Protein AF-A0A2N2B1A9-F1 (afdb_monomer_lite)

Sequence (366 aa):
MVINGNLLNFQQDVANINIIEKPNYNSRVEDNLNFTVIDDAYSADISQEGIEKLFESRLIAINSSEGNEIQEYVERYMEIRKDIESNNNNQEYYIQQLDKVFDKVIDEAATTSVNKINKFLNGYLSEDAERFNIDENQFKGTYIGLANRLKDLYLNGENEQKIEGEIQTYFKNQPNFKTYSDFKLTIEIGNYAHALQSDIVKAGRNILSTNPKEIIHDTPKYNGLINEISRVTNSLNAWQMLSEKIDKSTLHKELKTAMKSAYERTSKRINKVSENAALYGNLLEEYKRLDERLRKLKSIYEKHNNTADEFNKQHNIERAGQSLVKASEIYKQMAEIEAKKMNLEAKMSKIQNELNEQIEEIEQNI

Secondary structure (DSSP, 8-state):
---------SSSS-TT----PPP-------S-----HHHHHHSS---HHHHHHHHHHHHS-S---SS-HHHHHHHHHHHHHHHHHHH-SSHHHHHHHHHHHHHHHHHHHHHHHHHHHHHHHHHH-TTTHHHH---HHHHHHHHHHHHHHHHHHHHTT--HHHHHHHHHHHHHT-SS-SSHHHHHHHHHHHHHHHHHHHHHHHHHHHHHT--HHHHTT-HHHHHHHHHHHHHHHHHHHHHHHHHHHHHH----HHHHHHHHHHHHHHHHHHHHHHHHHHHHHHHHHHHHHHHHHHHHHHHHHHHHHHHHHHHHHTT-HHHHHHHHHHHHHHHHHHHHHHHHHHHHHHHHHHHHHHHHHHHHHHHHT-

Radius of gyration: 31.2 Å; chains: 1; bounding box: 74×48×92 Å

pLDDT: mean 76.09, std 19.68, range [22.91, 95.81]

Foldseek 3Di:
DDDDDDPDPPPPPVPDDPPVDDPDPDDDPPDDPPPLVPPVVPPDPQPLVNLLVVLLVQLDDPDDLQLCSLVSSLVSLLVVLVSLVVDDDPSVVSNVSNVVSSLVNQLVVLLVLLVLLLLLLCLLPVVCCVVQPPPSCLSSCLSSVLSVLLNVCVVVVHDPVVNLVVQQVSLCPRPFGNHPLRNSLSSSLSSLLVVLLVLLLVLLVLLLPDDLVPQLVVVVSLVVSLVSLVVNVVSLVVLVVSLVVLVVDPTDPSVSVSSNSSSVRSNVLSVLSSVLSVVLNVLSVVLSVLVVVLVVLVVLLVVLQVQLVVCVVVVVNVSSVVSVVVSVVSVVVSVVSVVVSVVSSVSSVVSSVVSVVSSVSSVVSD

Structure (mmCIF, N/CA/C/O backbone):
data_AF-A0A2N2B1A9-F1
#
_entry.id   AF-A0A2N2B1A9-F1
#
loop_
_atom_site.group_PDB
_atom_site.id
_atom_site.type_symbol
_atom_site.label_atom_id
_atom_site.label_alt_id
_atom_site.label_comp_id
_atom_site.label_asym_id
_atom_site.label_entity_id
_atom_site.label_seq_id
_atom_site.pdbx_PDB_ins_code
_atom_site.Cartn_x
_atom_site.Cartn_y
_atom_site.Cartn_z
_atom_site.occupancy
_atom_site.B_iso_or_equiv
_atom_site.auth_seq_id
_atom_site.auth_comp_id
_atom_site.auth_asym_id
_atom_site.auth_atom_id
_atom_site.pdbx_PDB_model_num
ATOM 1 N N . MET A 1 1 ? -8.294 24.870 -56.090 1.00 31.30 1 MET A N 1
ATOM 2 C CA . MET A 1 1 ? -9.363 23.916 -55.738 1.00 31.30 1 MET A CA 1
ATOM 3 C C . MET A 1 1 ? -9.708 24.181 -54.285 1.00 31.30 1 MET A C 1
ATOM 5 O O . MET A 1 1 ? -8.902 23.901 -53.411 1.00 31.30 1 MET A O 1
ATOM 9 N N . VAL A 1 2 ? -10.798 24.915 -54.078 1.00 23.27 2 VAL A N 1
ATOM 10 C CA . VAL A 1 2 ? -11.221 25.489 -52.795 1.00 23.27 2 VAL A CA 1
ATOM 11 C C . VAL A 1 2 ? -12.341 24.603 -52.265 1.00 23.27 2 VAL A C 1
ATOM 13 O O . VAL A 1 2 ? -13.335 24.412 -52.961 1.00 23.27 2 VAL A O 1
ATOM 16 N N . ILE A 1 3 ? -12.153 24.026 -51.079 1.00 25.03 3 ILE A N 1
ATOM 17 C CA . ILE A 1 3 ? -13.180 23.253 -50.380 1.00 25.03 3 ILE A CA 1
ATOM 18 C C . ILE A 1 3 ? -14.010 24.251 -49.574 1.00 25.03 3 I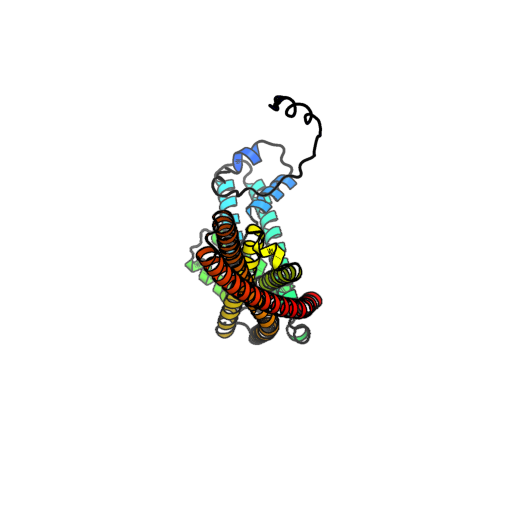LE A C 1
ATOM 20 O O . ILE A 1 3 ? -13.517 24.846 -48.621 1.00 25.03 3 ILE A O 1
ATOM 24 N N . ASN A 1 4 ? -15.255 24.439 -49.997 1.00 24.62 4 ASN A N 1
ATOM 25 C CA . ASN A 1 4 ? -16.310 25.113 -49.252 1.00 24.62 4 ASN A CA 1
ATOM 26 C C . ASN A 1 4 ? -17.443 24.095 -49.093 1.00 24.62 4 ASN A C 1
ATOM 28 O O . ASN A 1 4 ? -17.879 23.522 -50.092 1.00 24.62 4 ASN A O 1
ATOM 32 N N . GLY A 1 5 ? -17.908 23.864 -47.865 1.00 22.91 5 GLY A N 1
ATOM 33 C CA . GLY A 1 5 ? -19.053 22.988 -47.623 1.00 22.91 5 GLY A CA 1
ATOM 34 C C . GLY A 1 5 ? -19.233 22.569 -46.167 1.00 22.91 5 GLY A C 1
ATOM 35 O O . GLY A 1 5 ? -18.839 21.475 -45.791 1.00 22.91 5 GLY A O 1
ATOM 36 N N . ASN A 1 6 ? -19.909 23.432 -45.406 1.00 27.70 6 ASN A N 1
ATOM 37 C CA . ASN A 1 6 ? -20.819 23.088 -44.307 1.00 27.70 6 ASN A CA 1
ATOM 38 C C . ASN A 1 6 ? -20.228 22.525 -43.000 1.00 27.70 6 ASN A C 1
ATOM 40 O O . ASN A 1 6 ? -20.471 21.392 -42.598 1.00 27.70 6 ASN A O 1
ATOM 44 N N . LEU A 1 7 ? -19.594 23.431 -42.252 1.00 31.14 7 LEU A N 1
ATOM 45 C CA . LEU A 1 7 ? -19.834 23.584 -40.814 1.00 31.14 7 LEU A CA 1
ATOM 46 C C . LEU A 1 7 ? -21.278 24.073 -40.611 1.00 31.14 7 LEU A C 1
ATOM 48 O O . LEU A 1 7 ? -21.512 25.265 -40.753 1.00 31.14 7 LEU A O 1
ATOM 52 N N . LEU A 1 8 ? -22.229 23.171 -40.361 1.00 30.25 8 LEU A N 1
ATOM 53 C CA . LEU A 1 8 ? -23.527 23.393 -39.689 1.00 30.25 8 LEU A CA 1
ATOM 54 C C . LEU A 1 8 ? -24.372 22.122 -39.875 1.00 30.25 8 LEU A C 1
ATOM 56 O O . LEU A 1 8 ? -24.506 21.650 -40.999 1.00 30.25 8 LEU A O 1
ATOM 60 N N . ASN A 1 9 ? -24.939 21.613 -38.775 1.00 29.11 9 ASN A N 1
ATOM 61 C CA . ASN A 1 9 ? -25.838 20.443 -38.649 1.00 29.11 9 ASN A CA 1
ATOM 62 C C . ASN A 1 9 ? -25.233 19.137 -38.104 1.00 29.11 9 ASN A C 1
ATOM 64 O O . ASN A 1 9 ? -25.526 18.059 -38.604 1.00 29.11 9 ASN A O 1
ATOM 68 N N . PHE A 1 10 ? -24.477 19.212 -37.006 1.00 25.19 10 PHE A N 1
ATOM 69 C CA . PHE A 1 10 ? -24.296 18.053 -36.109 1.00 25.19 10 PHE A CA 1
ATOM 70 C C . PHE A 1 10 ? -24.608 18.374 -34.636 1.00 25.19 10 PHE A C 1
ATOM 72 O O . PHE A 1 10 ? -24.137 17.700 -33.727 1.00 25.19 10 PHE A O 1
ATOM 79 N N . GLN A 1 11 ? -25.420 19.411 -34.394 1.00 27.09 11 GLN A N 1
ATOM 80 C CA . GLN A 1 11 ? -25.874 19.811 -33.054 1.00 27.09 11 GLN A CA 1
ATOM 81 C C . GLN A 1 11 ? -27.365 19.535 -32.783 1.00 27.09 11 GLN A C 1
ATOM 83 O O . GLN A 1 11 ? -27.866 19.995 -31.764 1.00 27.09 11 GLN A O 1
ATOM 88 N N . GLN A 1 12 ? -28.085 18.787 -33.634 1.00 26.88 12 GLN A N 1
ATOM 89 C CA . GLN A 1 12 ? -29.534 18.589 -33.437 1.00 26.88 12 GLN A CA 1
ATOM 90 C C . GLN A 1 12 ? -30.082 17.153 -33.412 1.00 26.88 12 GLN A C 1
ATOM 92 O O . GLN A 1 12 ? -31.216 17.004 -32.979 1.00 26.88 12 GLN A O 1
ATOM 97 N N . ASP A 1 13 ? -29.299 16.102 -33.682 1.00 27.80 13 ASP A N 1
ATOM 98 C CA . ASP A 1 13 ? -29.814 14.712 -33.663 1.00 27.80 13 ASP A CA 1
ATOM 99 C C . ASP A 1 13 ? -29.143 13.789 -32.625 1.00 27.80 13 ASP A C 1
ATOM 101 O O . ASP A 1 13 ? -28.916 12.607 -32.866 1.00 27.80 13 ASP A O 1
ATOM 105 N N . VAL A 1 14 ? -28.855 14.309 -31.426 1.00 26.89 14 VAL A N 1
ATOM 106 C CA . VAL A 1 14 ? -28.667 13.462 -30.219 1.00 26.89 14 VAL A CA 1
ATOM 107 C C . VAL A 1 14 ? -29.593 13.906 -29.077 1.00 26.89 14 VAL A C 1
ATOM 109 O O . VAL A 1 14 ? -29.389 13.586 -27.909 1.00 26.89 14 VAL A O 1
ATOM 112 N N . ALA A 1 15 ? -30.665 14.627 -29.415 1.00 27.94 15 ALA A N 1
ATOM 113 C CA . ALA A 1 15 ? -31.845 14.686 -28.569 1.00 27.94 15 ALA A CA 1
ATOM 114 C C . ALA A 1 15 ? -32.574 13.336 -28.699 1.00 27.94 15 ALA A C 1
ATOM 116 O O . ALA A 1 15 ? -32.996 12.975 -29.793 1.00 27.94 15 ALA A O 1
ATOM 117 N N . ASN A 1 16 ? -32.716 12.613 -27.585 1.00 29.44 16 ASN A N 1
ATOM 118 C CA . ASN A 1 16 ? -33.428 11.330 -27.417 1.00 29.44 16 ASN A CA 1
ATOM 119 C C . ASN A 1 16 ? -32.611 10.031 -27.488 1.00 29.44 16 ASN A C 1
ATOM 121 O O . ASN A 1 16 ? -33.088 9.019 -28.001 1.00 29.44 16 ASN A O 1
ATOM 125 N N . ILE A 1 17 ? -31.460 9.991 -26.819 1.00 24.58 17 ILE A N 1
ATOM 126 C CA . ILE A 1 17 ? -31.057 8.753 -26.142 1.00 24.58 17 ILE A CA 1
ATOM 127 C C . ILE A 1 17 ? -31.020 9.050 -24.645 1.00 24.58 17 ILE A C 1
ATOM 129 O O . ILE A 1 17 ? -30.090 9.678 -24.150 1.00 24.58 17 ILE A O 1
ATOM 133 N N . ASN A 1 18 ? -32.058 8.604 -23.930 1.00 26.33 18 ASN A N 1
ATOM 134 C CA . ASN A 1 18 ? -32.030 8.475 -22.476 1.00 26.33 18 ASN A CA 1
ATOM 135 C C . ASN A 1 18 ? -30.987 7.411 -22.123 1.00 26.33 18 ASN A C 1
ATOM 137 O O . ASN A 1 18 ? -31.294 6.224 -22.007 1.00 26.33 18 ASN A O 1
ATOM 141 N N . ILE A 1 19 ? -29.737 7.840 -21.983 1.00 23.84 19 ILE A N 1
ATOM 142 C CA . ILE A 1 19 ? -28.743 7.088 -21.237 1.00 23.84 19 ILE A CA 1
ATOM 143 C C . ILE A 1 19 ? -29.099 7.324 -19.775 1.00 23.84 19 ILE A C 1
ATOM 145 O O . ILE A 1 19 ? -29.010 8.440 -19.272 1.00 23.84 19 ILE A O 1
ATOM 149 N N . ILE A 1 20 ? -29.561 6.271 -19.110 1.00 26.20 20 ILE A N 1
ATOM 150 C CA . ILE A 1 20 ? -29.639 6.226 -17.654 1.00 26.20 20 ILE A CA 1
ATOM 151 C C . ILE A 1 20 ? -28.193 6.337 -17.163 1.00 26.20 20 ILE A C 1
ATOM 153 O O . ILE A 1 20 ? -27.446 5.356 -17.156 1.00 26.20 20 ILE A O 1
ATOM 157 N N . GLU A 1 21 ? -27.770 7.556 -16.842 1.00 23.67 21 GLU A N 1
ATOM 158 C CA . GLU A 1 21 ? -26.488 7.811 -16.204 1.00 23.67 21 GLU A CA 1
ATOM 159 C C . GLU A 1 21 ? -26.520 7.213 -14.796 1.00 23.67 21 GLU A C 1
ATOM 161 O O . GLU A 1 21 ? -27.354 7.554 -13.956 1.00 23.67 21 GLU A O 1
ATOM 166 N N . LYS A 1 22 ? -25.599 6.281 -14.539 1.00 23.39 22 LYS A N 1
ATOM 167 C CA . LYS A 1 22 ? -25.242 5.879 -13.177 1.00 23.39 22 LYS A CA 1
ATOM 168 C C . LYS A 1 22 ? -24.727 7.120 -12.433 1.00 23.39 22 LYS A C 1
ATOM 170 O O . LYS A 1 22 ? -23.873 7.808 -12.995 1.00 23.39 22 LYS A O 1
ATOM 175 N N . PRO A 1 23 ? -25.153 7.386 -11.185 1.00 26.36 23 PRO A N 1
ATOM 176 C CA . PRO A 1 23 ? -24.611 8.489 -10.406 1.00 26.36 23 PRO A CA 1
ATOM 177 C C . PRO A 1 23 ? -23.102 8.319 -10.236 1.00 26.36 23 PRO A C 1
ATOM 179 O O . PRO A 1 23 ? -22.615 7.339 -9.668 1.00 26.36 23 PRO A O 1
ATOM 182 N N . ASN A 1 24 ? -22.369 9.282 -10.777 1.00 22.94 24 ASN A N 1
ATOM 183 C CA . ASN A 1 24 ? -20.925 9.381 -10.711 1.00 22.94 24 ASN A CA 1
ATOM 184 C C . ASN A 1 24 ? -20.561 9.949 -9.326 1.00 22.94 24 ASN A C 1
ATOM 186 O O . ASN A 1 24 ? -20.499 11.163 -9.143 1.00 22.94 24 ASN A O 1
ATOM 190 N N . TYR A 1 25 ? -20.373 9.082 -8.327 1.00 25.78 25 TYR A N 1
ATOM 191 C CA . TYR A 1 25 ? -19.854 9.456 -7.003 1.00 25.78 25 TYR A CA 1
ATOM 192 C C . TYR A 1 25 ? -18.351 9.748 -7.103 1.00 25.78 25 TYR A C 1
ATOM 194 O O . TYR A 1 25 ? -17.515 8.946 -6.704 1.00 25.78 25 TYR A O 1
ATOM 202 N N . ASN A 1 26 ? -18.001 10.874 -7.717 1.00 28.08 26 ASN A N 1
ATOM 203 C CA . ASN A 1 26 ? -16.649 11.424 -7.700 1.00 28.08 26 ASN A CA 1
ATOM 204 C C . ASN A 1 26 ? -16.712 12.937 -7.921 1.00 28.08 26 ASN A C 1
ATOM 206 O O . ASN A 1 26 ? -16.284 13.476 -8.939 1.00 28.08 26 ASN A O 1
ATOM 210 N N . SER A 1 27 ? -17.232 13.638 -6.923 1.00 25.92 27 SER A N 1
ATOM 211 C CA . SER A 1 27 ? -16.871 15.027 -6.678 1.00 25.92 27 SER A CA 1
ATOM 212 C C . SER A 1 27 ? -16.428 15.128 -5.231 1.00 25.92 27 SER A C 1
ATOM 214 O O . SER A 1 27 ? -17.174 14.760 -4.327 1.00 25.92 27 SER A O 1
ATOM 216 N N . ARG A 1 28 ? -15.200 15.608 -5.038 1.00 30.23 28 ARG A N 1
ATOM 217 C CA . ARG A 1 28 ? -14.692 16.104 -3.761 1.00 30.23 28 ARG A CA 1
ATOM 218 C C . ARG A 1 28 ? -15.772 16.957 -3.093 1.00 30.23 28 ARG A C 1
ATOM 220 O O . ARG A 1 28 ? -16.096 18.026 -3.599 1.00 30.23 28 ARG A O 1
ATOM 227 N N . VAL A 1 29 ? -16.313 16.466 -1.984 1.00 30.20 29 VAL A N 1
ATOM 228 C CA . VAL A 1 29 ? -17.076 17.262 -1.016 1.00 30.20 29 VAL A CA 1
ATOM 229 C C . VAL A 1 29 ? -16.078 17.710 0.050 1.00 30.20 29 VAL A C 1
ATOM 231 O O . VAL A 1 29 ? -16.158 17.339 1.213 1.00 30.20 29 VAL A O 1
ATOM 234 N N . GLU A 1 30 ? -15.057 18.437 -0.389 1.00 28.45 30 GLU A N 1
ATOM 235 C CA . GLU A 1 30 ? -14.297 19.322 0.484 1.00 28.45 30 GLU A CA 1
ATOM 236 C C . GLU A 1 30 ? -14.904 20.714 0.263 1.00 28.45 30 GLU A C 1
ATOM 238 O O . GLU A 1 30 ? -15.163 21.103 -0.877 1.00 28.45 30 GLU A O 1
ATOM 243 N N . ASP A 1 31 ? -15.186 21.407 1.365 1.00 27.69 31 ASP A N 1
ATOM 244 C CA . ASP A 1 31 ? -15.486 22.844 1.465 1.00 27.69 31 ASP A CA 1
ATOM 245 C C . ASP A 1 31 ? -16.938 23.349 1.540 1.00 27.69 31 ASP A C 1
ATOM 247 O O . ASP A 1 31 ? -17.112 24.560 1.520 1.00 27.69 31 ASP A O 1
ATOM 251 N N . ASN A 1 32 ? -17.984 22.529 1.739 1.00 26.00 32 ASN A N 1
ATOM 252 C CA . ASN A 1 32 ? -19.310 23.078 2.122 1.00 26.00 32 ASN A CA 1
ATOM 253 C C . ASN A 1 32 ? -20.266 22.103 2.848 1.00 26.00 32 ASN A C 1
ATOM 255 O O . ASN A 1 32 ? -21.474 22.119 2.624 1.00 26.00 32 ASN A O 1
ATOM 259 N N . LEU A 1 33 ? -19.771 21.283 3.781 1.00 31.23 33 LEU A N 1
ATOM 260 C CA . LEU A 1 33 ? -20.633 20.533 4.716 1.00 31.23 33 LEU A CA 1
ATOM 261 C C . LEU A 1 33 ? -21.118 21.404 5.896 1.00 31.23 33 LEU A C 1
ATOM 263 O O . LEU A 1 33 ? -21.218 20.934 7.022 1.00 31.23 33 LEU A O 1
ATOM 267 N N . ASN A 1 34 ? -21.506 22.657 5.633 1.00 28.44 34 ASN A N 1
ATOM 268 C CA . ASN A 1 34 ? -22.485 23.351 6.478 1.00 28.44 34 ASN A CA 1
ATOM 269 C C . ASN A 1 34 ? -23.887 22.837 6.109 1.00 28.44 34 ASN A C 1
ATOM 271 O O . ASN A 1 34 ? -24.759 23.593 5.691 1.00 28.44 34 ASN A O 1
ATOM 275 N N . PHE A 1 35 ? -24.093 21.525 6.210 1.00 37.75 35 PHE A N 1
ATOM 276 C CA . PHE A 1 35 ? -25.434 20.966 6.246 1.00 37.75 35 PHE A CA 1
ATOM 277 C C . PHE A 1 35 ? -25.870 21.010 7.702 1.00 37.75 35 PHE A C 1
ATOM 279 O O . PHE A 1 35 ? -25.533 20.136 8.500 1.00 37.75 35 PHE A O 1
ATOM 286 N N . THR A 1 36 ? -26.589 22.069 8.061 1.00 37.22 36 THR A N 1
ATOM 287 C CA . THR A 1 36 ? -27.407 22.094 9.268 1.00 37.22 36 THR A CA 1
ATOM 288 C C . THR A 1 36 ? -28.361 20.905 9.157 1.00 37.22 36 THR A C 1
ATOM 290 O O . THR A 1 36 ? -29.330 20.949 8.410 1.00 37.22 36 THR A O 1
ATOM 293 N N . VAL A 1 37 ? -28.063 19.811 9.861 1.00 43.50 37 VAL A N 1
ATOM 294 C CA . VAL A 1 37 ? -28.809 18.536 9.812 1.00 43.50 37 VAL A CA 1
ATOM 295 C C . VAL A 1 37 ? -30.282 18.671 10.195 1.00 43.50 37 VAL A C 1
ATOM 297 O O . VAL A 1 37 ? -31.073 17.756 9.994 1.00 43.50 37 VAL A O 1
ATOM 300 N N . ILE A 1 38 ? -30.671 19.821 10.722 1.00 48.09 38 ILE A N 1
ATOM 301 C CA . ILE A 1 38 ? -32.007 20.045 11.226 1.00 48.09 38 ILE A CA 1
ATOM 302 C C . ILE A 1 38 ? -32.996 20.215 10.056 1.00 48.09 38 ILE A C 1
ATOM 304 O O . ILE A 1 38 ? -33.851 19.353 9.883 1.00 48.09 38 ILE A O 1
ATOM 308 N N . ASP A 1 39 ? -32.871 21.189 9.159 1.00 41.56 39 ASP A N 1
ATOM 309 C CA . ASP A 1 39 ? -33.992 21.473 8.240 1.00 41.56 39 ASP A CA 1
ATOM 310 C C . ASP A 1 39 ? -34.338 20.346 7.234 1.00 41.56 39 ASP A C 1
ATOM 312 O O . ASP A 1 39 ? -35.516 20.155 6.927 1.00 41.56 39 ASP A O 1
ATOM 316 N N . ASP A 1 40 ? -33.378 19.529 6.783 1.00 40.00 40 ASP A N 1
ATOM 317 C CA . ASP A 1 40 ? -33.652 18.437 5.828 1.00 40.00 40 ASP A CA 1
ATOM 318 C C . ASP A 1 40 ? -34.208 17.166 6.494 1.00 40.00 40 ASP A C 1
ATOM 320 O O . ASP A 1 40 ? -35.037 16.477 5.900 1.00 40.00 40 ASP A O 1
ATOM 324 N N . ALA A 1 41 ? -33.819 16.863 7.741 1.00 43.91 41 ALA A N 1
ATOM 325 C CA . ALA A 1 41 ? -34.400 15.743 8.485 1.00 43.91 41 ALA A CA 1
ATOM 326 C C . ALA A 1 41 ? -35.813 16.058 9.013 1.00 43.91 41 ALA A C 1
ATOM 328 O O . ALA A 1 41 ? -36.635 15.152 9.159 1.00 43.91 41 ALA A O 1
ATOM 329 N N . TYR A 1 42 ? -36.101 17.341 9.276 1.00 46.44 42 TYR A N 1
ATOM 330 C CA . TYR A 1 42 ? -37.392 17.814 9.794 1.00 46.44 42 TYR A CA 1
ATOM 331 C C . TYR A 1 42 ? -38.418 18.179 8.709 1.00 46.44 42 TYR A C 1
ATOM 333 O O . TYR A 1 42 ? -39.588 18.366 9.045 1.00 46.44 42 TYR A O 1
ATOM 341 N N . SER A 1 43 ? -38.031 18.268 7.429 1.00 47.25 43 SER A N 1
ATOM 342 C CA . SER A 1 43 ? -38.924 18.723 6.345 1.00 47.25 43 SER A CA 1
ATOM 343 C C . SER A 1 43 ? -39.542 17.623 5.473 1.00 47.25 43 SER A C 1
ATOM 345 O O . SER A 1 43 ? -40.305 17.940 4.558 1.00 47.25 43 SER A O 1
ATOM 347 N N . ALA A 1 44 ? -39.313 16.340 5.758 1.00 41.38 44 ALA A N 1
ATOM 348 C CA . ALA A 1 44 ? -39.915 15.256 4.984 1.00 41.38 44 ALA A CA 1
ATOM 349 C C . ALA A 1 44 ? -40.318 14.064 5.858 1.00 41.38 44 ALA A C 1
ATOM 351 O O . ALA A 1 44 ? -39.735 13.827 6.911 1.00 41.38 44 ALA A O 1
ATOM 352 N N . ASP A 1 45 ? -41.291 13.290 5.375 1.00 50.50 45 ASP A N 1
ATOM 353 C CA . ASP A 1 45 ? -41.624 11.921 5.787 1.00 50.50 45 ASP A CA 1
ATOM 354 C C . ASP A 1 45 ? -40.403 10.979 5.663 1.00 50.50 45 ASP A C 1
ATOM 356 O O . ASP A 1 45 ? -40.370 10.050 4.850 1.00 50.50 45 ASP A O 1
ATOM 360 N N . ILE A 1 46 ? -39.347 11.217 6.437 1.00 58.12 46 ILE A N 1
ATOM 361 C CA . ILE A 1 46 ? -38.191 10.336 6.487 1.00 58.12 46 ILE A CA 1
ATOM 362 C C . ILE A 1 46 ? -38.572 9.175 7.396 1.00 58.12 46 ILE A C 1
ATOM 364 O O . ILE A 1 46 ? -38.753 9.319 8.604 1.00 58.12 46 ILE A O 1
ATOM 368 N N . SER A 1 47 ? -38.719 7.999 6.788 1.00 68.25 47 SER A N 1
ATOM 369 C CA . SER A 1 47 ? -38.878 6.743 7.522 1.00 68.25 47 SER A CA 1
ATOM 370 C C . SER A 1 47 ? -37.779 6.578 8.582 1.00 68.25 47 SER A C 1
ATOM 372 O O . SER A 1 47 ? -36.671 7.088 8.417 1.00 68.25 47 SER A O 1
ATOM 374 N N . GLN A 1 48 ? -38.045 5.805 9.638 1.00 73.25 48 GLN A N 1
ATOM 375 C CA . GLN A 1 48 ? -37.031 5.462 10.644 1.00 73.25 48 GLN A CA 1
ATOM 376 C C . GLN A 1 48 ? -35.721 4.966 9.998 1.00 73.25 48 GLN A C 1
ATOM 378 O O . GLN A 1 48 ? -34.640 5.396 10.387 1.00 73.25 48 GLN A O 1
ATOM 383 N N . GLU A 1 49 ? -35.823 4.148 8.948 1.00 74.50 49 GLU A N 1
ATOM 384 C CA . GLU A 1 49 ? -34.680 3.643 8.179 1.00 74.50 49 GLU A CA 1
ATOM 385 C C . GLU A 1 49 ? -33.855 4.765 7.516 1.00 74.50 49 GLU A C 1
ATOM 387 O O . GLU A 1 49 ? -32.631 4.683 7.433 1.00 74.50 49 GLU A O 1
ATOM 392 N N . GLY A 1 50 ? -34.506 5.837 7.056 1.00 73.50 50 GLY A N 1
ATOM 393 C CA . GLY A 1 50 ? -33.826 7.001 6.482 1.00 73.50 50 GLY A CA 1
ATOM 394 C C . GLY A 1 50 ? -33.051 7.810 7.526 1.00 73.50 50 GLY A C 1
ATOM 395 O O . GLY A 1 50 ? -31.949 8.273 7.239 1.00 73.50 50 GLY A O 1
ATOM 396 N N . ILE A 1 51 ? -33.586 7.920 8.746 1.00 75.88 51 ILE A N 1
ATOM 397 C CA . ILE A 1 51 ? -32.914 8.577 9.880 1.00 75.88 51 ILE A CA 1
ATOM 398 C C . ILE A 1 51 ? -31.691 7.761 10.315 1.00 75.88 51 ILE A C 1
ATOM 400 O O . ILE A 1 51 ? -30.607 8.317 10.486 1.00 75.88 51 ILE A O 1
ATOM 404 N N . GLU A 1 52 ? -31.842 6.440 10.443 1.00 80.19 52 GLU A N 1
ATOM 405 C CA . GLU A 1 52 ? -30.739 5.547 10.813 1.00 80.19 52 GLU A CA 1
ATOM 406 C C . GLU A 1 52 ? -29.594 5.611 9.786 1.00 80.19 52 GLU A C 1
ATOM 408 O O . GLU A 1 52 ? -28.439 5.803 10.166 1.00 80.19 52 GLU A O 1
ATOM 413 N N . LYS A 1 53 ? -29.907 5.571 8.481 1.00 79.56 53 LYS A N 1
ATOM 414 C CA . LYS A 1 53 ? -28.915 5.713 7.395 1.00 79.56 53 LYS A CA 1
ATOM 415 C C . LYS A 1 53 ? -28.186 7.058 7.406 1.00 79.56 53 LYS A C 1
ATOM 417 O O . LYS A 1 53 ? -26.992 7.112 7.095 1.00 79.56 53 LYS A O 1
ATOM 422 N N . LEU A 1 54 ? -28.885 8.143 7.746 1.00 79.50 54 LEU A N 1
ATOM 423 C CA . LEU A 1 54 ? -28.286 9.472 7.860 1.00 79.50 54 LEU A CA 1
ATOM 424 C C . LEU A 1 54 ? -27.255 9.512 8.995 1.00 79.50 54 LEU A C 1
ATOM 426 O O . LEU A 1 54 ? -26.130 9.969 8.785 1.00 79.50 54 LEU A O 1
ATOM 430 N N . PHE A 1 55 ? -27.616 9.014 10.180 1.00 85.06 55 PHE A N 1
ATOM 431 C CA . PHE A 1 55 ? -26.689 8.951 11.310 1.00 85.06 55 PHE A CA 1
ATOM 432 C C . PHE A 1 55 ? -25.520 8.007 11.043 1.00 85.06 55 PHE A C 1
ATOM 434 O O . PHE A 1 55 ? -24.386 8.368 11.346 1.00 85.06 55 PHE A O 1
ATOM 441 N N . GLU A 1 56 ? -25.765 6.856 10.413 1.00 83.31 56 GLU A N 1
ATOM 442 C CA . GLU A 1 56 ? -24.719 5.897 10.046 1.00 83.31 56 GLU A CA 1
ATOM 443 C C . GLU A 1 56 ? -23.687 6.567 9.128 1.00 83.31 56 GLU A C 1
ATOM 445 O O . GLU A 1 56 ? -22.489 6.531 9.398 1.00 83.31 56 GLU A O 1
ATOM 450 N N . SER A 1 57 ? -24.156 7.307 8.120 1.00 80.69 57 SER A N 1
ATOM 451 C CA . SER A 1 57 ? -23.290 8.052 7.197 1.00 80.69 57 SER A CA 1
ATOM 452 C C . SER A 1 57 ? -22.484 9.166 7.879 1.00 80.69 57 SER A C 1
ATOM 454 O O . SER A 1 57 ? -21.365 9.450 7.454 1.00 80.69 57 SER A O 1
ATOM 456 N N . ARG A 1 58 ? -23.021 9.813 8.927 1.00 78.94 58 ARG A N 1
ATOM 457 C CA . ARG A 1 58 ? -22.283 10.835 9.697 1.00 78.94 58 ARG A CA 1
ATOM 458 C C . ARG A 1 58 ? -21.263 10.212 10.652 1.00 78.94 58 ARG A C 1
ATOM 460 O O . ARG A 1 58 ? -20.178 10.769 10.827 1.00 78.94 58 ARG A O 1
ATOM 467 N N . LEU A 1 59 ? -21.598 9.075 11.262 1.00 81.81 59 LEU A N 1
ATOM 468 C CA . LEU A 1 59 ? -20.723 8.382 12.207 1.00 81.81 59 LEU A CA 1
ATOM 469 C C . LEU A 1 59 ? -19.544 7.704 11.508 1.00 81.81 59 LEU A C 1
ATOM 471 O O . LEU A 1 59 ? -18.430 7.783 12.019 1.00 81.81 59 LEU A O 1
ATOM 475 N N . ILE A 1 60 ? -19.751 7.094 10.337 1.00 75.94 60 ILE A N 1
ATOM 476 C CA . ILE A 1 60 ? -18.680 6.422 9.592 1.00 75.94 60 ILE A CA 1
ATOM 477 C C . ILE A 1 60 ? -17.603 7.435 9.171 1.00 75.94 60 ILE A C 1
ATOM 479 O O . ILE A 1 60 ? -17.811 8.329 8.345 1.00 75.94 60 ILE A O 1
ATOM 483 N N . ALA A 1 61 ? -16.417 7.298 9.765 1.00 60.78 61 ALA A N 1
ATOM 484 C CA . ALA A 1 61 ? -15.229 8.036 9.370 1.00 60.78 61 ALA A CA 1
ATOM 485 C C . ALA A 1 61 ? -14.726 7.507 8.019 1.00 60.78 61 ALA A C 1
ATOM 487 O O . ALA A 1 61 ? -14.535 6.306 7.843 1.00 60.78 61 ALA A O 1
ATOM 488 N N . ILE A 1 62 ? -14.499 8.399 7.048 1.00 50.09 62 ILE A N 1
ATOM 489 C CA . ILE A 1 62 ? -14.069 7.983 5.703 1.00 50.09 62 ILE A CA 1
ATOM 490 C C . ILE A 1 62 ? -12.590 7.563 5.671 1.00 50.09 62 ILE A C 1
ATOM 492 O O . ILE A 1 62 ? -12.206 6.853 4.754 1.00 50.09 62 ILE A O 1
ATOM 496 N N . ASN A 1 63 ? -11.757 7.916 6.655 1.00 49.34 63 ASN A N 1
ATOM 497 C CA . ASN A 1 63 ? -10.372 7.440 6.747 1.00 49.34 63 ASN A CA 1
ATOM 498 C C . ASN A 1 63 ? -9.789 7.749 8.133 1.00 49.34 63 ASN A C 1
ATOM 500 O O . ASN A 1 63 ? -9.452 8.900 8.388 1.00 49.34 63 ASN A O 1
ATOM 504 N N . SER A 1 64 ? -9.577 6.737 8.976 1.00 50.19 64 SER A N 1
ATOM 505 C CA . SER A 1 64 ? -8.594 6.835 10.062 1.00 50.19 64 SER A CA 1
ATOM 506 C C . SER A 1 64 ? -7.507 5.791 9.806 1.00 50.19 64 SER A C 1
ATOM 508 O O . SER A 1 64 ? -7.721 4.586 9.941 1.00 50.19 64 SER A O 1
ATOM 510 N N . SER A 1 65 ? -6.337 6.242 9.359 1.00 48.16 65 SER A N 1
ATOM 511 C CA . SER A 1 65 ? -5.162 5.387 9.148 1.00 48.16 65 SER A CA 1
ATOM 512 C C . SER A 1 65 ? -4.341 5.174 10.426 1.00 48.16 65 SER A C 1
ATOM 514 O O . SER A 1 65 ? -3.380 4.413 10.405 1.00 48.16 65 SER A O 1
ATOM 516 N N . GLU A 1 66 ? -4.699 5.837 11.532 1.00 53.75 66 GLU A N 1
ATOM 517 C CA . GLU A 1 66 ? -3.872 5.931 12.749 1.00 53.75 66 GLU A CA 1
ATOM 518 C C . GLU A 1 66 ? -4.364 5.066 13.925 1.00 53.75 66 GLU A C 1
ATOM 520 O O . GLU A 1 66 ? -3.810 5.138 15.020 1.00 53.75 66 GLU A O 1
ATOM 525 N N . GLY A 1 67 ? -5.402 4.242 13.737 1.00 59.62 67 GLY A N 1
ATOM 526 C CA . GLY A 1 67 ? -5.921 3.369 14.802 1.00 59.62 67 GLY A CA 1
ATOM 527 C C . GLY A 1 67 ? -6.649 4.111 15.935 1.00 59.62 67 GLY A C 1
ATOM 528 O O . GLY A 1 67 ? -6.858 3.537 17.003 1.00 59.62 67 GLY A O 1
ATOM 529 N N . ASN A 1 68 ? -7.054 5.366 15.706 1.00 68.12 68 ASN A N 1
ATOM 530 C CA . ASN A 1 68 ? -7.856 6.179 16.631 1.00 68.12 68 ASN A CA 1
ATOM 531 C C . ASN A 1 68 ? -9.372 6.066 16.373 1.00 68.12 68 ASN A C 1
ATOM 533 O O . ASN A 1 68 ? -10.147 6.827 16.946 1.00 68.12 68 ASN A O 1
ATOM 537 N N . GLU A 1 69 ? -9.793 5.091 15.562 1.00 74.75 69 GLU A N 1
ATOM 538 C CA . GLU A 1 69 ? -11.173 4.895 15.095 1.00 74.75 69 GLU A CA 1
ATOM 539 C C . GLU A 1 69 ? -12.219 5.058 16.212 1.00 74.75 69 GLU A C 1
ATOM 541 O O . GLU A 1 69 ? -13.180 5.801 16.052 1.00 74.75 69 GLU A O 1
ATOM 546 N N . ILE A 1 70 ? -12.016 4.430 17.379 1.00 83.44 70 ILE A N 1
ATOM 547 C CA . ILE A 1 70 ? -12.963 4.504 18.508 1.00 83.44 70 ILE A CA 1
ATOM 548 C C . ILE A 1 70 ? -13.160 5.936 19.004 1.00 83.44 70 ILE A C 1
ATOM 550 O O . ILE A 1 70 ? -14.288 6.341 19.274 1.00 83.44 70 ILE A O 1
ATOM 554 N N . GLN A 1 71 ? -12.068 6.682 19.169 1.00 82.81 71 GLN A N 1
ATOM 555 C CA . GLN A 1 71 ? -12.134 8.041 19.691 1.00 82.81 71 GLN A CA 1
ATOM 556 C C . GLN A 1 71 ? -12.861 8.953 18.698 1.00 82.81 71 GLN A C 1
ATOM 558 O O . GLN A 1 71 ? -13.755 9.688 19.104 1.00 82.81 71 GLN A O 1
ATOM 563 N N . GLU A 1 72 ? -12.568 8.822 17.403 1.00 84.00 72 GLU A N 1
ATOM 564 C CA . GLU A 1 72 ? -13.248 9.576 16.344 1.00 84.00 72 GLU A CA 1
ATOM 565 C C . GLU A 1 72 ? -14.749 9.260 16.272 1.00 84.00 72 GLU A C 1
ATOM 567 O O . GLU A 1 72 ? -15.567 10.173 16.147 1.00 84.00 72 GLU A O 1
ATOM 572 N N . TYR A 1 73 ? -15.135 7.982 16.391 1.00 85.44 73 TYR A N 1
ATOM 573 C CA . TYR A 1 73 ? -16.547 7.591 16.442 1.00 85.44 73 TYR A CA 1
ATOM 574 C C . TYR A 1 73 ? -17.278 8.240 17.622 1.00 85.44 73 TYR A C 1
ATOM 576 O O . TYR A 1 73 ? -18.401 8.719 17.461 1.00 85.44 73 TYR A O 1
ATOM 584 N N . VAL A 1 74 ? -16.648 8.267 18.801 1.00 88.25 74 VAL A N 1
ATOM 585 C CA . VAL A 1 74 ? -17.228 8.871 20.009 1.00 88.25 74 VAL A CA 1
ATOM 586 C C . VAL A 1 74 ? -17.318 10.391 19.873 1.00 88.25 74 VAL A C 1
ATOM 588 O O . VAL A 1 74 ? -18.366 10.958 20.169 1.00 88.25 74 VAL A O 1
ATOM 591 N N . GLU A 1 75 ? -16.275 11.059 19.386 1.00 86.25 75 GLU A N 1
ATOM 592 C CA . GLU A 1 75 ? -16.273 12.513 19.180 1.00 86.25 75 GLU A CA 1
ATOM 593 C C . GLU A 1 75 ? -17.362 12.939 18.182 1.00 86.25 75 GLU A C 1
ATOM 595 O O . GLU A 1 75 ? -18.162 13.825 18.489 1.00 86.25 75 GLU A O 1
ATOM 600 N N . ARG A 1 76 ? -17.499 12.234 17.050 1.00 86.69 76 ARG A N 1
ATOM 601 C CA . ARG A 1 76 ? -18.589 12.472 16.085 1.00 86.69 76 ARG A CA 1
ATOM 602 C C . ARG A 1 76 ? -19.964 12.217 16.680 1.00 86.69 76 ARG A C 1
ATOM 604 O O . ARG A 1 76 ? -20.887 12.993 16.444 1.00 86.69 76 ARG A O 1
ATOM 611 N N . TYR A 1 77 ? -20.123 11.146 17.456 1.00 90.31 77 TYR A N 1
ATOM 612 C CA . TYR A 1 77 ? -21.370 10.899 18.176 1.00 90.31 77 TYR A CA 1
ATOM 613 C C . TYR A 1 77 ? -21.727 12.088 19.079 1.00 90.31 77 TYR A C 1
ATOM 615 O O . TYR A 1 77 ? -22.870 12.547 19.065 1.00 90.31 77 TYR A O 1
ATOM 623 N N . MET A 1 78 ? -20.748 12.633 19.807 1.00 89.19 78 MET A N 1
ATOM 624 C CA . MET A 1 78 ? -20.948 13.777 20.699 1.00 89.19 78 MET A CA 1
ATOM 625 C C . MET A 1 78 ? -21.324 15.056 19.946 1.00 89.19 78 MET A C 1
ATOM 627 O O . MET A 1 78 ? -22.210 15.788 20.393 1.00 89.19 78 MET A O 1
ATOM 631 N N . GLU A 1 79 ? -20.702 15.310 18.795 1.00 86.81 79 GLU A N 1
ATOM 632 C CA . GLU A 1 79 ? -21.057 16.425 17.911 1.00 86.81 79 GLU A CA 1
ATOM 633 C C . GLU A 1 79 ? -22.508 16.314 17.429 1.00 86.81 79 GLU A C 1
ATOM 635 O O . GLU A 1 79 ? -23.302 17.233 17.641 1.00 86.81 79 GLU A O 1
ATOM 640 N N . ILE A 1 80 ? -22.891 15.158 16.873 1.00 86.06 80 ILE A N 1
ATOM 641 C CA . ILE A 1 80 ? -24.255 14.916 16.375 1.00 86.06 80 ILE A CA 1
ATOM 642 C C . ILE A 1 80 ? -25.275 15.050 17.513 1.00 86.06 80 ILE A C 1
ATOM 644 O O . ILE A 1 80 ? -26.337 15.647 17.336 1.00 86.06 80 ILE A O 1
ATOM 648 N N . ARG A 1 81 ? -24.959 14.523 18.699 1.00 88.06 81 ARG A N 1
ATOM 649 C CA . ARG A 1 81 ? -25.840 14.606 19.867 1.00 88.06 81 ARG A CA 1
ATOM 650 C C . ARG A 1 81 ? -26.056 16.051 20.315 1.00 88.06 81 ARG A C 1
ATOM 652 O O . ARG A 1 81 ? -27.194 16.441 20.566 1.00 88.06 81 ARG A O 1
ATOM 659 N N . LYS A 1 82 ? -24.996 16.860 20.360 1.00 86.50 82 LYS A N 1
ATOM 660 C CA . LYS A 1 82 ? -25.080 18.287 20.706 1.00 86.50 82 LYS A CA 1
ATOM 661 C C . LYS A 1 82 ? -25.901 19.077 19.680 1.00 86.50 82 LYS A C 1
ATOM 663 O O . LYS A 1 82 ? -26.667 19.968 20.061 1.00 86.50 82 LYS A O 1
ATOM 668 N N . ASP A 1 83 ? -25.785 18.738 18.396 1.00 82.81 83 ASP A N 1
ATOM 669 C CA . ASP A 1 83 ? -26.626 19.312 17.338 1.00 82.81 83 ASP A CA 1
ATOM 670 C C . ASP A 1 83 ? -28.117 19.011 17.584 1.00 82.81 83 ASP A C 1
ATOM 672 O O . ASP A 1 83 ? -28.961 19.896 17.439 1.00 82.81 83 ASP A O 1
ATOM 676 N N . ILE A 1 84 ? -28.456 17.787 18.008 1.00 82.50 84 ILE A N 1
ATOM 677 C CA . ILE A 1 84 ? -29.840 17.393 18.331 1.00 82.50 84 ILE A CA 1
ATOM 678 C C . ILE A 1 84 ? -30.350 18.147 19.572 1.00 82.50 84 ILE A C 1
ATOM 680 O O . ILE A 1 84 ? -31.462 18.686 19.568 1.00 82.50 84 ILE A O 1
ATOM 684 N N . GLU A 1 85 ? -29.536 18.222 20.628 1.00 82.38 85 GLU A N 1
ATOM 685 C CA . GLU A 1 85 ? -29.886 18.880 21.896 1.00 82.38 85 GLU A CA 1
ATOM 686 C C . GLU A 1 85 ? -30.064 20.399 21.768 1.00 82.38 85 GLU A C 1
ATOM 688 O O . GLU A 1 85 ? -30.833 20.999 22.518 1.00 82.38 85 GLU A O 1
ATOM 693 N N . SER A 1 86 ? -29.392 21.040 20.813 1.00 77.94 86 SER A N 1
ATOM 694 C CA . SER A 1 86 ? -29.462 22.496 20.638 1.00 77.94 86 SER A CA 1
ATOM 695 C C . SER A 1 86 ? -30.668 22.980 19.826 1.00 77.94 86 SER A C 1
ATOM 697 O O . SER A 1 86 ? -30.940 24.179 19.838 1.00 77.94 86 SER A O 1
ATOM 699 N N . ASN A 1 87 ? -31.410 22.086 19.155 1.00 67.00 87 ASN A N 1
ATOM 700 C CA . ASN A 1 87 ? -32.310 22.503 18.075 1.00 67.00 87 ASN A CA 1
ATOM 701 C C . ASN A 1 87 ? -33.786 22.035 18.135 1.00 67.00 87 ASN A C 1
ATOM 703 O O . ASN A 1 87 ? -34.525 22.460 17.253 1.00 67.00 87 ASN A O 1
ATOM 707 N N . ASN A 1 88 ? -34.276 21.205 19.086 1.00 62.59 88 ASN A N 1
ATOM 708 C CA . ASN A 1 88 ? -35.553 20.487 18.825 1.00 62.59 88 ASN A CA 1
ATOM 709 C C . ASN A 1 88 ? -36.597 20.183 19.919 1.00 62.59 88 ASN A C 1
ATOM 711 O O . ASN A 1 88 ? -36.293 20.016 21.093 1.00 62.59 88 ASN A O 1
ATOM 715 N N . ASN A 1 89 ? -37.840 19.977 19.437 1.00 60.41 89 ASN A N 1
ATOM 716 C CA . ASN A 1 89 ? -38.893 19.134 20.030 1.00 60.41 89 ASN A CA 1
ATOM 717 C C . ASN A 1 89 ? -38.682 17.668 19.566 1.00 60.41 89 ASN A C 1
ATOM 719 O O . ASN A 1 89 ? -38.282 17.448 18.429 1.00 60.41 89 ASN A O 1
ATOM 723 N N . ASN A 1 90 ? -38.967 16.658 20.401 1.00 64.31 90 ASN A N 1
ATOM 724 C CA . ASN A 1 90 ? -38.668 15.220 20.166 1.00 64.31 90 ASN A CA 1
ATOM 725 C C . ASN A 1 90 ? -37.174 14.827 20.194 1.00 64.31 90 ASN A C 1
ATOM 727 O O . ASN A 1 90 ? -36.787 13.824 19.593 1.00 64.31 90 ASN A O 1
ATOM 731 N N . GLN A 1 91 ? -36.339 15.568 20.931 1.00 77.00 91 GLN A N 1
ATOM 732 C CA . GLN A 1 91 ? -34.916 15.244 21.148 1.00 77.00 91 GLN A CA 1
ATOM 733 C C . GLN A 1 91 ? -34.699 13.791 21.572 1.00 77.00 91 GLN A C 1
ATOM 735 O O . GLN A 1 91 ? -33.810 13.118 21.061 1.00 77.00 91 GLN A O 1
ATOM 740 N N . GLU A 1 92 ? -35.559 13.292 22.458 1.00 83.00 92 GLU A N 1
ATOM 741 C CA . GLU A 1 92 ? -35.472 11.937 22.988 1.00 83.00 92 GLU A CA 1
ATOM 742 C C . GLU A 1 92 ? -35.562 10.868 21.888 1.00 83.00 92 GLU A C 1
ATOM 744 O O . GLU A 1 92 ? -34.776 9.926 21.893 1.00 83.00 92 GLU A O 1
ATOM 749 N N . TYR A 1 93 ? -36.440 11.043 20.893 1.00 83.62 93 TYR A N 1
ATOM 750 C CA . TYR A 1 93 ? -36.557 10.101 19.776 1.00 83.62 93 TYR A CA 1
ATOM 751 C C . TYR A 1 93 ? -35.280 10.062 18.927 1.00 83.62 93 TYR A C 1
ATOM 753 O O . TYR A 1 93 ? -34.775 8.984 18.626 1.00 83.62 93 TYR A O 1
ATOM 761 N N . TYR A 1 94 ? -34.728 11.222 18.561 1.00 83.31 94 TYR A N 1
ATOM 762 C CA . TYR A 1 94 ? -33.529 11.285 17.718 1.00 83.31 94 TYR A CA 1
ATOM 763 C C . TYR A 1 94 ? -32.270 10.813 18.444 1.00 83.31 94 TYR A C 1
ATOM 765 O O . TYR A 1 94 ? -31.455 10.124 17.835 1.00 83.31 94 TYR A O 1
ATOM 773 N N . ILE A 1 95 ? -32.137 11.114 19.739 1.00 87.44 95 ILE A N 1
ATOM 774 C CA . ILE A 1 95 ? -31.046 10.589 20.571 1.00 87.44 95 ILE A CA 1
ATOM 775 C C . ILE A 1 95 ? -31.146 9.062 20.660 1.00 87.44 95 ILE A C 1
ATOM 777 O O . ILE A 1 95 ? -30.153 8.386 20.423 1.00 87.44 95 ILE A O 1
ATOM 781 N N . GLN A 1 96 ? -32.343 8.500 20.874 1.00 88.88 96 GLN A N 1
ATOM 782 C CA . GLN A 1 96 ? -32.531 7.043 20.884 1.00 88.88 96 GLN A CA 1
ATOM 783 C C . GLN A 1 96 ? -32.154 6.375 19.553 1.00 88.88 96 GLN A C 1
ATOM 785 O O . GLN A 1 96 ? -31.631 5.261 19.560 1.00 88.88 96 GLN A O 1
ATOM 790 N N . GLN A 1 97 ? -32.425 7.010 18.407 1.00 86.50 97 GLN A N 1
ATOM 791 C CA . GLN A 1 97 ? -31.987 6.467 17.116 1.00 86.50 97 GLN A CA 1
ATOM 792 C C . GLN A 1 97 ? -30.472 6.600 16.937 1.00 86.50 97 GLN A C 1
ATOM 794 O O . GLN A 1 97 ? -29.833 5.645 16.505 1.00 86.50 97 GLN A O 1
ATOM 799 N N . LEU A 1 98 ? -29.884 7.738 17.318 1.00 89.12 98 LEU A N 1
ATOM 800 C CA . LEU A 1 98 ? -28.435 7.929 17.299 1.00 89.12 98 LEU A CA 1
ATOM 801 C C . LEU A 1 98 ? -27.712 6.886 18.165 1.00 89.12 98 LEU A C 1
ATOM 803 O O . LEU A 1 98 ? -26.718 6.323 17.716 1.00 89.12 98 LEU A O 1
ATOM 807 N N . ASP A 1 99 ? -28.233 6.583 19.357 1.00 91.88 99 ASP A N 1
ATOM 808 C CA . ASP A 1 99 ? -27.681 5.564 20.256 1.00 91.88 99 ASP A CA 1
ATOM 809 C C . ASP A 1 99 ? -27.678 4.174 19.612 1.00 91.88 99 ASP A C 1
ATOM 811 O O . ASP A 1 99 ? -26.647 3.502 19.593 1.00 91.88 99 ASP A O 1
ATOM 815 N N . LYS A 1 100 ? -28.798 3.769 18.998 1.00 91.75 100 LYS A N 1
ATOM 816 C CA . LYS A 1 100 ? -28.885 2.483 18.287 1.00 91.75 100 LYS A CA 1
ATOM 817 C C . LYS A 1 100 ? -27.896 2.397 17.131 1.00 91.75 100 LYS A C 1
ATOM 819 O O . LYS A 1 100 ? -27.266 1.360 16.937 1.00 91.75 100 LYS A O 1
ATOM 824 N N . VAL A 1 101 ? -27.777 3.469 16.347 1.00 89.69 101 VAL A N 1
ATOM 825 C CA . VAL A 1 101 ? -26.854 3.507 15.208 1.00 89.69 101 VAL A CA 1
ATOM 826 C C . VAL A 1 101 ? -25.409 3.471 15.696 1.00 89.69 101 VAL A C 1
ATOM 828 O O . VAL A 1 101 ? -24.603 2.749 15.119 1.00 89.69 101 VAL A O 1
ATOM 831 N N . PHE A 1 102 ? -25.080 4.186 16.772 1.00 91.88 102 PHE A N 1
ATOM 832 C CA . PHE A 1 102 ? -23.752 4.138 17.377 1.00 91.88 102 PHE A CA 1
ATOM 833 C C . PHE A 1 102 ? -23.381 2.720 17.821 1.00 91.88 102 PHE A C 1
ATOM 835 O O . PHE A 1 102 ? -22.318 2.228 17.443 1.00 91.88 102 PHE A O 1
ATOM 842 N N . ASP A 1 103 ? -24.270 2.040 18.551 1.00 91.25 103 ASP A N 1
ATOM 843 C CA . ASP A 1 103 ? -24.036 0.666 19.008 1.00 91.25 103 ASP A CA 1
ATOM 844 C C . ASP A 1 103 ? -23.807 -0.287 17.821 1.00 91.25 103 ASP A C 1
ATOM 846 O O . ASP A 1 103 ? -22.873 -1.091 17.842 1.00 91.25 103 ASP A O 1
ATOM 850 N N . LYS A 1 104 ? -24.605 -0.149 16.751 1.00 90.62 104 LYS A N 1
ATOM 851 C CA . LYS A 1 104 ? -24.446 -0.913 15.503 1.00 90.62 104 LYS A CA 1
ATOM 852 C C . LYS A 1 104 ? -23.094 -0.642 14.828 1.00 90.62 104 LYS A C 1
ATOM 854 O O . LYS A 1 104 ? -22.368 -1.585 14.523 1.00 90.62 104 LYS A O 1
ATOM 859 N N . VAL A 1 105 ? -22.740 0.626 14.613 1.00 88.06 105 VAL A N 1
ATOM 860 C CA . VAL A 1 105 ? -21.498 1.026 13.923 1.00 88.06 105 VAL A CA 1
ATOM 861 C C . VAL A 1 105 ? -20.263 0.549 14.689 1.00 88.06 105 VAL A C 1
ATOM 863 O O . VAL A 1 105 ? -19.324 0.028 14.085 1.00 88.06 105 VAL A O 1
ATOM 866 N N . ILE A 1 106 ? -20.260 0.674 16.018 1.00 89.06 106 ILE A N 1
ATOM 867 C CA . ILE A 1 106 ? -19.152 0.203 16.857 1.00 89.06 106 ILE A CA 1
ATOM 868 C C . ILE A 1 106 ? -19.028 -1.327 16.816 1.00 89.06 106 ILE A C 1
ATOM 870 O O . ILE A 1 106 ? -17.910 -1.844 16.745 1.00 89.06 106 ILE A O 1
ATOM 874 N N . ASP A 1 107 ? -20.144 -2.061 16.828 1.00 88.94 107 ASP A N 1
ATOM 875 C CA . ASP A 1 107 ? -20.147 -3.525 16.722 1.00 88.94 107 ASP A CA 1
ATOM 876 C C . ASP A 1 107 ? -19.571 -4.014 15.379 1.00 88.94 107 ASP A C 1
ATOM 878 O O . ASP A 1 107 ? -18.735 -4.929 15.337 1.00 88.94 107 ASP A O 1
ATOM 882 N N . GLU A 1 108 ? -19.968 -3.364 14.283 1.00 87.88 108 GLU A N 1
ATOM 883 C CA . GLU A 1 108 ? -19.478 -3.639 12.930 1.00 87.88 108 GLU A CA 1
ATOM 884 C C . GLU A 1 108 ? -17.992 -3.283 12.772 1.00 87.88 108 GLU A C 1
ATOM 886 O O . GLU A 1 108 ? -17.219 -4.069 12.206 1.00 87.88 108 GLU A O 1
ATOM 891 N N . ALA A 1 109 ? -17.559 -2.143 13.322 1.00 84.00 109 ALA A N 1
ATOM 892 C CA . ALA A 1 109 ? -16.158 -1.7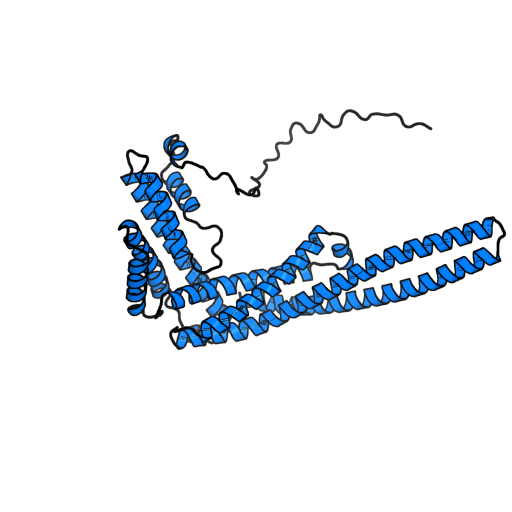28 13.333 1.00 84.00 109 ALA A CA 1
ATOM 893 C C . ALA A 1 109 ? -15.285 -2.715 14.124 1.00 84.00 109 ALA A C 1
ATOM 895 O O . ALA A 1 109 ? -14.256 -3.173 13.620 1.00 84.00 109 ALA A O 1
ATOM 896 N N . ALA A 1 110 ? -15.726 -3.123 15.319 1.00 85.06 110 ALA A N 1
ATOM 897 C CA . ALA A 1 110 ? -15.031 -4.118 16.132 1.00 85.06 110 ALA A CA 1
ATOM 898 C C . ALA A 1 110 ? -14.898 -5.458 15.390 1.00 85.06 110 ALA A C 1
ATOM 900 O O . ALA A 1 110 ? -13.809 -6.030 15.329 1.00 85.06 110 ALA A O 1
ATOM 901 N N . THR A 1 111 ? -15.985 -5.924 14.767 1.00 86.38 111 THR A N 1
ATOM 902 C CA . THR A 1 111 ? -16.004 -7.160 13.966 1.00 86.38 111 THR A CA 1
ATOM 903 C C . THR A 1 111 ? -15.042 -7.069 12.779 1.00 86.38 111 THR A C 1
ATOM 905 O O . THR A 1 111 ? -14.269 -7.992 12.518 1.00 86.38 111 THR A O 1
ATOM 908 N N . THR A 1 112 ? -15.034 -5.937 12.077 1.00 84.94 112 THR A N 1
ATOM 909 C CA . THR A 1 112 ? -14.129 -5.690 10.948 1.00 84.94 112 THR A CA 1
ATOM 910 C C . THR A 1 112 ? -12.666 -5.709 11.385 1.00 84.94 112 THR A C 1
ATOM 912 O O . THR A 1 112 ? -11.837 -6.339 10.725 1.00 84.94 112 THR A O 1
ATOM 915 N N . SER A 1 113 ? -12.342 -5.066 12.505 1.00 80.56 113 SER A N 1
ATOM 916 C CA . SER A 1 113 ? -10.981 -5.023 13.046 1.00 80.56 113 SER A CA 1
ATOM 917 C C . SER A 1 113 ? -10.499 -6.401 13.497 1.00 80.56 113 SER A C 1
ATOM 919 O O . SER A 1 113 ? -9.396 -6.802 13.124 1.00 80.56 113 SER A O 1
ATOM 921 N N . VAL A 1 114 ? -11.341 -7.174 14.194 1.00 81.38 114 VAL A N 1
ATOM 922 C CA . VAL A 1 114 ? -11.047 -8.578 14.536 1.00 81.38 114 VAL A CA 1
ATOM 923 C C . VAL A 1 114 ? -10.775 -9.394 13.275 1.00 81.38 114 VAL A C 1
ATOM 925 O O . VAL A 1 114 ? -9.752 -10.066 13.198 1.00 81.38 114 VAL A O 1
ATOM 928 N N . ASN A 1 115 ? -11.618 -9.276 12.246 1.00 81.88 115 ASN A N 1
ATOM 929 C CA . ASN A 1 115 ? -11.434 -9.997 10.985 1.00 81.88 115 ASN A CA 1
ATOM 930 C C . ASN A 1 115 ? -10.127 -9.628 10.272 1.00 81.88 115 ASN A C 1
ATOM 932 O O . ASN A 1 115 ? -9.452 -10.509 9.744 1.00 81.88 115 ASN A O 1
ATOM 936 N N . LYS A 1 116 ? -9.748 -8.344 10.244 1.00 78.94 116 LYS A N 1
ATOM 937 C CA . LYS A 1 116 ? -8.473 -7.903 9.655 1.00 78.94 116 LYS A CA 1
ATOM 938 C C . LYS A 1 116 ? -7.282 -8.472 10.418 1.00 78.94 116 LYS A C 1
ATOM 940 O O . LYS A 1 116 ? -6.355 -8.985 9.795 1.00 78.94 116 LYS A O 1
ATOM 945 N N . ILE A 1 117 ? -7.331 -8.430 11.750 1.00 77.31 117 ILE A N 1
ATOM 946 C CA . ILE A 1 117 ? -6.289 -9.015 12.594 1.00 77.31 117 ILE A CA 1
ATOM 947 C C . ILE A 1 117 ? -6.240 -10.528 12.378 1.00 77.31 117 ILE A C 1
ATOM 949 O O . ILE A 1 117 ? -5.168 -11.052 12.120 1.00 77.31 117 ILE A O 1
ATOM 953 N N . ASN A 1 118 ? -7.369 -11.234 12.381 1.00 76.00 118 ASN A N 1
ATOM 954 C CA . ASN A 1 118 ? -7.401 -12.679 12.161 1.00 76.00 118 ASN A CA 1
ATOM 955 C C . ASN A 1 118 ? -6.947 -13.073 10.759 1.00 76.00 118 ASN A C 1
ATOM 957 O O . ASN A 1 118 ? -6.278 -14.085 10.621 1.00 76.00 118 ASN A O 1
ATOM 961 N N . LYS A 1 119 ? -7.218 -12.277 9.722 1.00 75.81 119 LYS A N 1
ATOM 962 C CA . LYS A 1 119 ? -6.619 -12.487 8.394 1.00 75.81 119 LYS A CA 1
ATOM 963 C C . LYS A 1 119 ? -5.109 -12.296 8.420 1.00 75.81 119 LYS A C 1
ATOM 965 O O . LYS A 1 119 ? -4.383 -13.115 7.867 1.00 75.81 119 LYS A O 1
ATOM 970 N N . PHE A 1 120 ? -4.633 -11.246 9.086 1.00 73.44 120 PHE A N 1
ATOM 971 C CA . PHE A 1 120 ? -3.204 -11.026 9.275 1.00 73.44 120 PHE A CA 1
ATOM 972 C C . PHE A 1 120 ? -2.552 -12.185 10.039 1.00 73.44 120 PHE A C 1
ATOM 974 O O . PHE A 1 120 ? -1.497 -12.672 9.643 1.00 73.44 120 PHE A O 1
ATOM 981 N N . LEU A 1 121 ? -3.195 -12.677 11.096 1.00 69.88 121 LEU A N 1
ATOM 982 C CA . LEU A 1 121 ? -2.704 -13.817 11.846 1.00 69.88 121 LEU A CA 1
ATOM 983 C C . LEU A 1 121 ? -2.798 -15.096 11.001 1.00 69.88 121 LEU A C 1
ATOM 985 O O . LEU A 1 121 ? -1.783 -15.686 10.689 1.00 69.88 121 LEU A O 1
ATOM 989 N N . ASN A 1 122 ? -3.967 -15.511 10.533 1.00 67.06 122 ASN A N 1
ATOM 990 C CA . ASN A 1 122 ? -4.157 -16.796 9.851 1.00 67.06 122 ASN A CA 1
ATOM 991 C C . ASN A 1 122 ? -3.452 -16.888 8.484 1.00 67.06 122 ASN A C 1
ATOM 993 O O . ASN A 1 122 ? -2.890 -17.934 8.169 1.00 67.06 122 ASN A O 1
ATOM 997 N N . GLY A 1 123 ? -3.432 -15.811 7.691 1.00 62.53 123 GLY A N 1
ATOM 998 C CA . GLY A 1 123 ? -2.810 -15.794 6.357 1.00 62.53 123 GLY A CA 1
ATOM 999 C C . GLY A 1 123 ? -1.276 -15.720 6.378 1.00 62.53 123 GLY A C 1
ATOM 1000 O O . GLY A 1 123 ? -0.608 -16.190 5.457 1.00 62.53 123 GLY A O 1
ATOM 1001 N N . TYR A 1 124 ? -0.687 -15.176 7.451 1.00 57.50 124 TYR A N 1
ATOM 1002 C CA . TYR A 1 124 ? 0.772 -15.034 7.596 1.00 57.50 124 TYR A CA 1
ATOM 1003 C C . TYR A 1 124 ? 1.369 -15.862 8.743 1.00 57.50 124 TYR A C 1
ATOM 1005 O O . TYR A 1 124 ? 2.592 -15.913 8.899 1.00 57.50 124 TYR A O 1
ATOM 1013 N N . LEU A 1 125 ? 0.536 -16.512 9.553 1.00 54.22 125 LEU A N 1
ATOM 1014 C CA . LEU A 1 125 ? 0.908 -17.304 10.723 1.00 54.22 125 LEU A CA 1
ATOM 1015 C C . LEU A 1 125 ? 0.214 -18.676 10.740 1.00 54.22 125 LEU A C 1
ATOM 1017 O O . LEU A 1 125 ? -0.004 -19.179 11.827 1.00 54.22 125 LEU A O 1
ATOM 1021 N N . SER A 1 126 ? -0.149 -19.310 9.621 1.00 52.78 126 SER A N 1
ATOM 1022 C CA . SER A 1 126 ? -0.964 -20.549 9.638 1.00 52.78 126 SER A CA 1
ATOM 1023 C C . SER A 1 126 ? -0.477 -21.662 10.596 1.00 52.78 126 SER A C 1
ATOM 1025 O O . SER A 1 126 ? -1.300 -22.387 11.137 1.00 52.78 126 SER A O 1
ATOM 1027 N N . GLU A 1 127 ? 0.830 -21.772 10.874 1.00 52.38 127 GLU A N 1
ATOM 1028 C CA . GLU A 1 127 ? 1.402 -22.717 11.863 1.00 52.38 127 GLU A CA 1
ATOM 1029 C C . GLU A 1 127 ? 1.368 -22.223 13.330 1.00 52.38 127 GLU A C 1
ATOM 1031 O O . GLU A 1 127 ? 1.485 -23.004 14.273 1.00 52.38 127 GLU A O 1
ATOM 1036 N N . ASP A 1 128 ? 1.212 -20.919 13.532 1.00 52.72 128 ASP A N 1
ATOM 1037 C CA . ASP A 1 128 ? 1.265 -20.202 14.809 1.00 52.72 128 ASP A CA 1
ATOM 1038 C C . ASP A 1 128 ? -0.134 -19.711 15.251 1.00 52.72 128 ASP A C 1
ATOM 1040 O O . ASP A 1 128 ? -0.387 -19.541 16.440 1.00 52.72 128 ASP A O 1
ATOM 1044 N N . ALA A 1 129 ? -1.079 -19.517 14.329 1.00 50.25 129 ALA A N 1
ATOM 1045 C CA . ALA A 1 129 ? -2.421 -19.002 14.593 1.00 50.25 129 ALA A CA 1
ATOM 1046 C C . ALA A 1 129 ? -3.216 -19.872 15.584 1.00 50.25 129 ALA A C 1
ATOM 1048 O O . ALA A 1 129 ? -3.837 -19.343 16.509 1.00 50.25 129 ALA A O 1
ATOM 1049 N N . GLU A 1 130 ? -3.104 -21.201 15.472 1.00 54.19 130 GLU A N 1
ATOM 1050 C CA . GLU A 1 130 ? -3.686 -22.150 16.434 1.00 54.19 130 GLU A CA 1
ATOM 1051 C C . GLU A 1 130 ? -3.100 -22.000 17.851 1.00 54.19 130 GLU A C 1
ATOM 1053 O O . GLU A 1 130 ? -3.773 -22.309 18.834 1.00 54.19 130 GLU A O 1
ATOM 1058 N N . ARG A 1 131 ? -1.864 -21.494 17.991 1.00 51.50 131 ARG A N 1
ATOM 1059 C CA . ARG A 1 131 ? -1.225 -21.253 19.298 1.00 51.50 131 ARG A CA 1
ATOM 1060 C C . ARG A 1 131 ? -1.655 -19.951 19.964 1.00 51.50 131 ARG A C 1
ATOM 1062 O O . ARG A 1 131 ? -1.481 -19.833 21.176 1.00 51.50 131 ARG A O 1
ATOM 1069 N N . PHE A 1 132 ? -2.156 -18.977 19.206 1.00 56.81 132 PHE A N 1
ATOM 1070 C CA . PHE A 1 132 ? -2.330 -17.604 19.697 1.00 56.81 132 PHE A CA 1
ATOM 1071 C C . PHE A 1 132 ? -3.779 -17.110 19.735 1.00 56.81 132 PHE A C 1
ATOM 1073 O O . PHE A 1 132 ? -3.985 -16.029 20.278 1.00 56.81 132 PHE A O 1
ATOM 1080 N N . ASN A 1 133 ? -4.732 -17.890 19.197 1.00 59.00 133 ASN A N 1
ATOM 1081 C CA . ASN A 1 133 ? -6.196 -17.761 19.286 1.00 59.00 133 ASN A CA 1
ATOM 1082 C C . ASN A 1 133 ? -6.671 -16.450 19.944 1.00 59.00 133 ASN A C 1
ATOM 1084 O O . ASN A 1 133 ? -7.001 -16.436 21.134 1.00 59.00 133 ASN A O 1
ATOM 1088 N N . ILE A 1 134 ? -6.655 -15.338 19.188 1.00 67.75 134 ILE A N 1
ATOM 1089 C CA . ILE A 1 134 ? -7.296 -14.105 19.652 1.00 67.75 134 ILE A CA 1
ATOM 1090 C C . ILE A 1 134 ? -8.748 -14.472 19.901 1.00 67.75 134 ILE A C 1
ATOM 1092 O O . ILE A 1 134 ? -9.480 -14.782 18.966 1.00 67.75 134 ILE A O 1
ATOM 1096 N N . ASP A 1 135 ? -9.148 -14.452 21.169 1.00 76.69 135 ASP A N 1
ATOM 1097 C CA . ASP A 1 135 ? -10.544 -14.628 21.522 1.00 76.69 135 ASP A CA 1
ATOM 1098 C C . ASP A 1 135 ? -11.316 -13.440 20.938 1.00 76.69 135 ASP A C 1
ATOM 1100 O O . ASP A 1 135 ? -11.256 -12.317 21.449 1.00 76.69 135 ASP A O 1
ATOM 1104 N N . GLU A 1 136 ? -11.981 -13.693 19.810 1.00 79.94 136 GLU A N 1
ATOM 1105 C CA . GLU A 1 136 ? -12.740 -12.707 19.045 1.00 79.94 136 GLU A CA 1
ATOM 1106 C C . GLU A 1 136 ? -13.769 -12.004 19.929 1.00 79.94 136 GLU A C 1
ATOM 1108 O O . GLU A 1 136 ? -13.916 -10.783 19.858 1.00 79.94 136 GLU A O 1
ATOM 1113 N N . ASN A 1 137 ? -14.428 -12.758 20.815 1.00 83.88 137 ASN A N 1
ATOM 1114 C CA . ASN A 1 137 ? -15.433 -12.224 21.728 1.00 83.88 137 ASN A CA 1
ATOM 1115 C C . ASN A 1 137 ? -14.788 -11.316 22.770 1.00 83.88 137 ASN A C 1
ATOM 1117 O O . ASN A 1 137 ? -15.322 -10.253 23.083 1.00 83.88 137 ASN A O 1
ATOM 1121 N N . GLN A 1 138 ? -13.621 -11.705 23.281 1.00 83.81 138 GLN A N 1
ATOM 1122 C CA . GLN A 1 138 ? -12.871 -10.901 24.237 1.00 83.81 138 GLN A CA 1
ATOM 1123 C C . GLN A 1 138 ? -12.349 -9.606 23.601 1.00 83.81 138 GLN A C 1
ATOM 1125 O O . GLN A 1 138 ? -12.500 -8.539 24.191 1.00 83.81 138 GLN A O 1
ATOM 1130 N N . PHE A 1 139 ? -11.790 -9.670 22.387 1.00 84.56 139 PHE A N 1
ATOM 1131 C CA . PHE A 1 139 ? -11.324 -8.485 21.659 1.00 84.56 139 PHE A CA 1
ATOM 1132 C C . PHE A 1 139 ? -12.482 -7.536 21.350 1.00 84.56 139 PHE A C 1
ATOM 1134 O O . PHE A 1 139 ? -12.408 -6.341 21.647 1.00 84.56 139 PHE A O 1
ATOM 1141 N N . LYS A 1 140 ? -13.566 -8.074 20.781 1.00 86.88 140 LYS A N 1
ATOM 1142 C CA . LYS A 1 140 ? -14.777 -7.319 20.459 1.00 86.88 140 LYS A CA 1
ATOM 1143 C C . LYS A 1 140 ? -15.367 -6.679 21.717 1.00 86.88 140 LYS A C 1
ATOM 1145 O O . LYS A 1 140 ? -15.679 -5.491 21.707 1.00 86.88 140 LYS A O 1
ATOM 1150 N N . GLY A 1 141 ? -15.410 -7.424 22.821 1.00 88.81 141 GLY A N 1
ATOM 1151 C CA . GLY A 1 141 ? -15.816 -6.925 24.133 1.00 88.81 141 GLY A CA 1
ATOM 1152 C C . GLY A 1 141 ? -14.938 -5.779 24.644 1.00 88.81 141 GLY A C 1
ATOM 1153 O O . GLY A 1 141 ? -15.474 -4.789 25.141 1.00 88.81 141 GLY A O 1
ATOM 1154 N N . THR A 1 142 ? -13.612 -5.858 24.481 1.00 88.94 142 THR A N 1
ATOM 1155 C CA . THR A 1 142 ? -12.702 -4.753 24.826 1.00 88.94 142 THR A CA 1
ATOM 1156 C C . THR A 1 142 ? -12.957 -3.514 23.958 1.00 88.94 142 THR A C 1
ATOM 1158 O O . THR A 1 142 ? -13.007 -2.401 24.479 1.00 88.94 142 THR A O 1
ATOM 1161 N N . TYR A 1 143 ? -13.148 -3.690 22.646 1.00 89.56 143 TYR A N 1
ATOM 1162 C CA . TYR A 1 143 ? -13.387 -2.589 21.703 1.00 89.56 143 TYR A CA 1
ATOM 1163 C C . TYR A 1 143 ? -14.701 -1.856 22.020 1.00 89.56 143 TYR A C 1
ATOM 1165 O O . TYR A 1 143 ? -14.704 -0.644 22.241 1.00 89.56 143 TYR A O 1
ATOM 1173 N N . ILE A 1 144 ? -15.808 -2.600 22.111 1.00 89.81 144 ILE A N 1
ATOM 1174 C CA . ILE A 1 144 ? -17.141 -2.058 22.418 1.00 89.81 144 ILE A CA 1
ATOM 1175 C C . ILE A 1 144 ? -17.165 -1.454 23.828 1.00 89.81 144 ILE A C 1
ATOM 1177 O O . ILE A 1 144 ? -17.694 -0.362 24.041 1.00 89.81 144 ILE A O 1
ATOM 1181 N N . GLY A 1 145 ? -16.566 -2.146 24.802 1.00 90.88 145 GLY A N 1
ATOM 1182 C CA . GLY A 1 145 ? -16.509 -1.690 26.187 1.00 90.88 145 GLY A CA 1
ATOM 1183 C C . GLY A 1 145 ? -15.761 -0.366 26.339 1.00 90.88 145 GLY A C 1
ATOM 1184 O O . GLY A 1 145 ? -16.232 0.514 27.059 1.00 90.88 145 GLY A O 1
ATOM 1185 N N . LEU A 1 146 ? -14.640 -0.194 25.631 1.00 90.88 146 LEU A N 1
ATOM 1186 C CA . LEU A 1 146 ? -13.919 1.076 25.599 1.00 90.88 146 LEU A CA 1
ATOM 1187 C C . LEU A 1 146 ? -14.754 2.189 24.953 1.00 90.88 146 LEU A C 1
ATOM 1189 O O . LEU A 1 146 ? -14.836 3.274 25.522 1.00 90.88 146 LEU A O 1
ATOM 1193 N N . ALA A 1 147 ? -15.385 1.928 23.803 1.00 89.38 147 ALA A N 1
ATOM 1194 C CA . ALA A 1 147 ? -16.204 2.919 23.100 1.00 89.38 147 ALA A CA 1
ATOM 1195 C C . ALA A 1 147 ? -17.333 3.462 23.990 1.00 89.38 147 ALA A C 1
ATOM 1197 O O . ALA A 1 147 ? -17.503 4.674 24.115 1.00 89.38 147 ALA A O 1
ATOM 1198 N N . ASN A 1 148 ? -18.042 2.569 24.683 1.00 90.69 148 ASN A N 1
ATOM 1199 C CA . ASN A 1 148 ? -19.102 2.952 25.614 1.00 90.69 148 ASN A CA 1
ATOM 1200 C C . ASN A 1 148 ? -18.567 3.717 26.831 1.00 90.69 148 ASN A C 1
ATOM 1202 O O . ASN A 1 148 ? -19.151 4.721 27.224 1.00 90.69 148 ASN A O 1
ATOM 1206 N N . ARG A 1 149 ? -17.418 3.308 27.385 1.00 90.19 149 ARG A N 1
ATOM 1207 C CA . ARG A 1 149 ? -16.772 4.028 28.494 1.00 90.19 149 ARG A CA 1
ATOM 1208 C C . ARG A 1 149 ? -16.410 5.460 28.095 1.00 90.19 149 ARG A C 1
ATOM 1210 O O . ARG A 1 149 ? -16.641 6.382 28.869 1.00 90.19 149 ARG A O 1
ATOM 1217 N N . LEU A 1 150 ? -15.837 5.640 26.905 1.00 90.38 150 LEU A N 1
ATOM 1218 C CA . LEU A 1 150 ? -15.499 6.961 26.379 1.00 90.38 150 LEU A CA 1
ATOM 1219 C C . LEU A 1 150 ? -16.759 7.795 26.169 1.00 90.38 150 LEU A C 1
ATOM 1221 O O . LEU A 1 150 ? -16.814 8.914 26.671 1.00 90.38 150 LEU A O 1
ATOM 1225 N N . LYS A 1 151 ? -17.783 7.231 25.513 1.00 91.31 151 LYS A N 1
ATOM 1226 C CA . LYS A 1 151 ? -19.090 7.875 25.329 1.00 91.31 151 LYS A CA 1
ATOM 1227 C C . LYS A 1 151 ? -19.624 8.428 26.653 1.00 91.31 151 LYS A C 1
ATOM 1229 O O . LYS A 1 151 ? -19.896 9.621 26.739 1.00 91.31 151 LYS A O 1
ATOM 1234 N N . ASP A 1 152 ? -19.681 7.605 27.698 1.00 89.62 152 ASP A N 1
ATOM 1235 C CA . ASP A 1 152 ? -20.181 8.017 29.015 1.00 89.62 152 ASP A CA 1
ATOM 1236 C C . ASP A 1 152 ? -19.354 9.155 29.636 1.00 89.62 152 ASP A C 1
ATOM 1238 O O . ASP A 1 152 ? -19.905 10.088 30.220 1.00 89.62 152 ASP A O 1
ATOM 1242 N N . LEU A 1 153 ? -18.025 9.110 29.515 1.00 88.06 153 LEU A N 1
ATOM 1243 C CA . LEU A 1 153 ? -17.148 10.150 30.060 1.00 88.06 153 LEU A CA 1
ATOM 1244 C C . LEU A 1 153 ? -17.324 11.490 29.332 1.00 88.06 153 LEU A C 1
ATOM 1246 O O . LEU A 1 153 ? -17.428 12.527 29.989 1.00 88.06 153 LEU A O 1
ATOM 1250 N N . TYR A 1 154 ? -17.411 11.475 28.000 1.00 87.06 154 TYR A N 1
ATOM 1251 C CA . TYR A 1 154 ? -17.667 12.687 27.220 1.00 87.06 154 TYR A CA 1
ATOM 1252 C C . TYR A 1 154 ? -19.069 13.252 27.481 1.00 87.06 154 TYR A C 1
ATOM 1254 O O . TYR A 1 154 ? -19.215 14.466 27.629 1.00 87.06 154 TYR A O 1
ATOM 1262 N N . LEU A 1 155 ? -20.089 12.395 27.611 1.00 87.25 155 LEU A N 1
ATOM 1263 C CA . LEU A 1 155 ? -21.451 12.800 27.986 1.00 87.25 155 LEU A CA 1
ATOM 1264 C C . LEU A 1 155 ? -21.502 13.497 29.349 1.00 87.25 155 LEU A C 1
ATOM 1266 O O . LEU A 1 155 ? -22.241 14.464 29.522 1.00 87.25 155 LEU A O 1
ATOM 1270 N N . ASN A 1 156 ? -20.685 13.044 30.298 1.00 88.50 156 ASN A N 1
ATOM 1271 C CA . ASN A 1 156 ? -20.581 13.642 31.628 1.00 88.50 156 ASN A CA 1
ATOM 1272 C C . ASN A 1 156 ? -19.722 14.923 31.663 1.00 88.50 156 ASN A C 1
ATOM 1274 O O . ASN A 1 156 ? -19.568 15.522 32.728 1.00 88.50 156 ASN A O 1
ATOM 1278 N N . GLY A 1 157 ? -19.170 15.360 30.525 1.00 84.00 157 GLY A N 1
ATOM 1279 C CA . GLY A 1 157 ? -18.334 16.559 30.438 1.00 84.00 157 GLY A CA 1
ATOM 1280 C C . GLY A 1 157 ? -16.993 16.419 31.161 1.00 84.00 157 GLY A C 1
ATOM 1281 O O . GLY A 1 157 ? -16.457 17.407 31.668 1.00 84.00 157 GLY A O 1
ATOM 1282 N N . GLU A 1 158 ? -16.468 15.196 31.254 1.00 90.81 158 GLU A N 1
ATOM 1283 C CA . GLU A 1 158 ? -15.194 14.933 31.916 1.00 90.81 158 GLU A CA 1
ATOM 1284 C C . GLU A 1 158 ? -14.021 15.528 31.127 1.00 90.81 158 GLU A C 1
ATOM 1286 O O . GLU A 1 158 ? -14.034 15.599 29.899 1.00 90.81 158 GLU A O 1
ATOM 1291 N N . ASN A 1 159 ? -12.980 15.962 31.838 1.00 89.31 159 ASN A N 1
ATOM 1292 C CA . ASN A 1 159 ? -11.784 16.508 31.199 1.00 89.31 159 ASN A CA 1
ATOM 1293 C C . ASN A 1 159 ? -10.835 15.404 30.696 1.00 89.31 159 ASN A C 1
ATOM 1295 O O . ASN A 1 159 ? -10.873 14.265 31.164 1.00 89.31 159 ASN A O 1
ATOM 1299 N N . GLU A 1 160 ? -9.929 15.770 29.784 1.00 85.88 160 GLU A N 1
ATOM 1300 C CA . GLU A 1 160 ? -8.972 14.849 29.151 1.00 85.88 160 GLU A CA 1
ATOM 1301 C C . GLU A 1 160 ? -8.134 14.049 30.159 1.00 85.88 160 GLU A C 1
ATOM 1303 O O . GLU A 1 160 ? -7.951 12.846 29.990 1.00 85.88 160 GLU A O 1
ATOM 1308 N N . GLN A 1 161 ? -7.674 14.679 31.245 1.00 86.56 161 GLN A N 1
ATOM 1309 C CA . GLN A 1 161 ? -6.857 14.003 32.262 1.00 86.56 161 GLN A CA 1
ATOM 1310 C C . GLN A 1 161 ? -7.625 12.883 32.968 1.00 86.56 161 GLN A C 1
ATOM 1312 O O . GLN A 1 161 ? -7.076 11.813 33.241 1.00 86.56 161 GLN A O 1
ATOM 1317 N N . LYS A 1 162 ? -8.906 13.115 33.273 1.00 87.50 162 LYS A N 1
ATOM 1318 C CA . LYS A 1 162 ? -9.761 12.108 33.902 1.00 87.50 162 LYS A CA 1
ATOM 1319 C C . LYS A 1 162 ? -10.135 11.002 32.920 1.00 87.50 162 LYS A C 1
ATOM 1321 O O . LYS A 1 162 ? -10.112 9.834 33.305 1.00 87.50 162 LYS A O 1
ATOM 1326 N N . ILE A 1 163 ? -10.390 11.351 31.658 1.00 86.12 163 ILE A N 1
ATOM 1327 C CA . ILE A 1 163 ? -10.598 10.379 30.580 1.00 86.12 163 ILE A CA 1
ATOM 1328 C C . ILE A 1 163 ? -9.381 9.454 30.456 1.00 86.12 163 ILE A C 1
ATOM 1330 O O . ILE A 1 163 ? -9.528 8.232 30.495 1.00 86.12 163 ILE A O 1
ATOM 1334 N N . GLU A 1 164 ? -8.171 10.011 30.401 1.00 85.81 164 GLU A N 1
ATOM 1335 C CA . GLU A 1 164 ? -6.938 9.230 30.299 1.00 85.81 164 GLU A CA 1
ATOM 1336 C C . GLU A 1 164 ? -6.748 8.285 31.500 1.00 85.81 164 GLU A C 1
ATOM 1338 O O . GLU A 1 164 ? -6.439 7.102 31.323 1.00 85.81 164 GLU A O 1
ATOM 1343 N N . GLY A 1 165 ? -6.992 8.767 32.723 1.00 87.00 165 GLY A N 1
ATOM 1344 C CA . GLY A 1 165 ? -6.907 7.947 33.936 1.00 87.00 165 GLY A CA 1
ATOM 1345 C C . GLY A 1 165 ? -7.906 6.780 33.967 1.00 87.00 165 GLY A C 1
ATOM 1346 O O . GLY A 1 165 ? -7.559 5.664 34.376 1.00 87.00 165 GLY A O 1
ATOM 1347 N N . GLU A 1 166 ? -9.133 7.006 33.495 1.00 88.56 166 GLU A N 1
ATOM 1348 C CA . GLU A 1 166 ? -10.172 5.974 33.396 1.00 88.56 166 GLU A CA 1
ATOM 1349 C C . GLU A 1 166 ? -9.845 4.927 32.331 1.00 88.56 166 GLU A C 1
ATOM 1351 O O . GLU A 1 166 ? -9.958 3.727 32.591 1.00 88.56 166 GLU A O 1
ATOM 1356 N N . ILE A 1 167 ? -9.353 5.356 31.166 1.00 87.25 167 ILE A N 1
ATOM 1357 C CA . ILE A 1 167 ? -8.867 4.453 30.117 1.00 87.25 167 ILE A CA 1
ATOM 1358 C C . ILE A 1 167 ? -7.749 3.556 30.667 1.00 87.25 167 ILE A C 1
ATOM 1360 O O . ILE A 1 167 ? -7.790 2.333 30.513 1.00 87.25 167 ILE A O 1
ATOM 1364 N N . GLN A 1 168 ? -6.754 4.133 31.347 1.00 85.56 168 GLN A N 1
ATOM 1365 C CA . GLN A 1 168 ? -5.664 3.350 31.935 1.00 85.56 168 GLN A CA 1
ATOM 1366 C C . GLN A 1 168 ? -6.183 2.327 32.956 1.00 85.56 168 GLN A C 1
ATOM 1368 O O . GLN A 1 168 ? -5.707 1.191 32.997 1.00 85.56 168 GLN A O 1
ATOM 1373 N N . THR A 1 169 ? -7.171 2.705 33.767 1.00 88.19 169 THR A N 1
ATOM 1374 C CA . THR A 1 169 ? -7.793 1.812 34.755 1.00 88.19 169 THR A CA 1
ATOM 1375 C C . THR A 1 169 ? -8.585 0.689 34.091 1.00 88.19 169 THR A C 1
ATOM 1377 O O . THR A 1 169 ? -8.489 -0.461 34.524 1.00 88.19 169 THR A O 1
ATOM 1380 N N . TYR A 1 170 ? -9.312 0.990 33.014 1.00 89.75 170 TYR A N 1
ATOM 1381 C CA . TYR A 1 170 ? -10.022 -0.002 32.213 1.00 89.75 170 TYR A CA 1
ATOM 1382 C C . TYR A 1 170 ? -9.065 -1.074 31.679 1.00 89.75 170 TYR A C 1
ATOM 1384 O O . TYR A 1 170 ? -9.307 -2.264 31.890 1.00 89.75 170 TYR A O 1
ATOM 1392 N N . PHE A 1 171 ? -7.945 -0.658 31.076 1.00 86.00 171 PHE A N 1
ATOM 1393 C CA . PHE A 1 171 ? -6.958 -1.565 30.481 1.00 86.00 171 PHE A CA 1
ATOM 1394 C C . PHE A 1 171 ? -6.154 -2.384 31.495 1.00 86.00 171 PHE A C 1
ATOM 1396 O O . PHE A 1 171 ? -5.813 -3.523 31.202 1.00 86.00 171 PHE A O 1
ATOM 1403 N N . LYS A 1 172 ? -5.934 -1.900 32.724 1.00 83.44 172 LYS A N 1
ATOM 1404 C CA . LYS A 1 172 ? -5.319 -2.723 33.789 1.00 83.44 172 LYS A CA 1
ATOM 1405 C C . LYS A 1 172 ? -6.094 -4.007 34.094 1.00 83.44 172 LYS A C 1
ATOM 1407 O O . LYS A 1 172 ? -5.498 -4.971 34.564 1.00 83.44 172 LYS A O 1
ATOM 1412 N N . ASN A 1 173 ? -7.401 -4.002 33.844 1.00 81.94 173 ASN A N 1
ATOM 1413 C CA . ASN A 1 173 ? -8.284 -5.138 34.089 1.00 81.94 173 ASN A CA 1
ATOM 1414 C C . ASN A 1 173 ? -8.585 -5.940 32.813 1.00 81.94 173 ASN A C 1
ATOM 1416 O O . ASN A 1 173 ? -9.372 -6.884 32.874 1.00 81.94 173 ASN A O 1
ATOM 1420 N N . GLN A 1 174 ? -7.999 -5.573 31.666 1.00 81.69 174 GLN A N 1
ATOM 1421 C CA . GLN A 1 174 ? -8.200 -6.313 30.426 1.00 81.69 174 GLN A CA 1
ATOM 1422 C C . GLN A 1 174 ? -7.216 -7.493 30.325 1.00 81.69 174 GLN A C 1
ATOM 1424 O O . GLN A 1 174 ? -6.034 -7.351 30.630 1.00 81.69 174 GLN A O 1
ATOM 1429 N N . PRO A 1 175 ? -7.677 -8.660 29.855 1.00 72.00 175 PRO A N 1
ATOM 1430 C CA . PRO A 1 175 ? -6.863 -9.877 29.759 1.00 72.00 175 PRO A CA 1
ATOM 1431 C C . PRO A 1 175 ? -5.770 -9.842 28.674 1.00 72.00 175 PRO A C 1
ATOM 1433 O O . PRO A 1 175 ? -4.719 -10.451 28.860 1.00 72.00 175 PRO A O 1
ATOM 1436 N N . ASN A 1 176 ? -5.999 -9.139 27.556 1.00 70.56 176 ASN A N 1
ATOM 1437 C CA . ASN A 1 176 ? -5.104 -9.157 26.383 1.00 70.56 176 ASN A CA 1
ATOM 1438 C C . ASN A 1 176 ? -4.246 -7.894 26.218 1.00 70.56 176 ASN A C 1
ATOM 1440 O O . ASN A 1 176 ? -3.267 -7.904 25.470 1.00 70.56 176 ASN A O 1
ATOM 1444 N N . PHE A 1 177 ? -4.597 -6.801 26.895 1.00 79.81 177 PHE A N 1
ATOM 1445 C CA . PHE A 1 177 ? -4.017 -5.479 26.661 1.00 79.81 177 PHE A CA 1
ATOM 1446 C C . PHE A 1 177 ? -3.705 -4.819 27.994 1.00 79.81 177 PHE A C 1
ATOM 1448 O O . PHE A 1 177 ? -4.611 -4.587 28.783 1.00 79.81 177 PHE A O 1
ATOM 1455 N N . LYS A 1 178 ? -2.436 -4.478 28.239 1.00 78.44 178 LYS A N 1
ATOM 1456 C CA . LYS A 1 178 ? -2.029 -3.847 29.506 1.00 78.44 178 LYS A CA 1
ATOM 1457 C C . LYS A 1 178 ? -2.236 -2.339 29.512 1.00 78.44 178 LYS A C 1
ATOM 1459 O O . LYS A 1 178 ? -2.301 -1.726 30.575 1.00 78.44 178 LYS A O 1
ATOM 1464 N N . THR A 1 179 ? -2.292 -1.738 28.329 1.00 84.31 179 THR A N 1
ATOM 1465 C CA . THR A 1 179 ? -2.440 -0.299 28.132 1.00 84.31 179 THR A CA 1
ATOM 1466 C C . THR A 1 179 ? -3.320 -0.020 26.918 1.00 84.31 179 THR A C 1
ATOM 1468 O O . THR A 1 179 ? -3.451 -0.854 26.021 1.00 84.31 179 THR A O 1
ATOM 1471 N N . TYR A 1 180 ? -3.881 1.187 26.855 1.00 84.06 180 TYR A N 1
ATOM 1472 C CA . TYR A 1 180 ? -4.594 1.646 25.663 1.00 84.06 180 TYR A CA 1
ATOM 1473 C C . TYR A 1 180 ? -3.681 1.740 24.439 1.00 84.06 180 TYR A C 1
ATOM 1475 O O . TYR A 1 180 ? -4.098 1.424 23.330 1.00 84.06 180 TYR A O 1
ATOM 1483 N N . SER A 1 181 ? -2.413 2.108 24.637 1.00 82.81 181 SER A N 1
ATOM 1484 C CA . SER A 1 181 ? -1.418 2.149 23.564 1.00 82.81 181 SER A CA 1
ATOM 1485 C C . SER A 1 181 ? -1.169 0.770 22.949 1.00 82.81 181 SER A C 1
ATOM 1487 O O . SER A 1 181 ? -1.054 0.669 21.733 1.00 82.81 181 SER A O 1
ATOM 1489 N N . ASP A 1 182 ? -1.142 -0.294 23.758 1.00 80.56 182 ASP A N 1
ATOM 1490 C CA . ASP A 1 182 ? -1.008 -1.675 23.271 1.00 80.56 182 ASP A CA 1
ATOM 1491 C C . ASP A 1 182 ? -2.222 -2.097 22.421 1.00 80.56 182 ASP A C 1
ATOM 1493 O O . ASP A 1 182 ? -2.078 -2.745 21.381 1.00 80.56 182 ASP A O 1
ATOM 1497 N N . PHE A 1 183 ? -3.424 -1.701 22.840 1.00 83.25 183 PHE A N 1
ATOM 1498 C CA . PHE A 1 183 ? -4.653 -1.945 22.088 1.00 83.25 183 PHE A CA 1
ATOM 1499 C C . PHE A 1 183 ? -4.674 -1.182 20.755 1.00 83.25 183 PHE A C 1
ATOM 1501 O O . PHE A 1 183 ? -4.900 -1.792 19.708 1.00 83.25 183 PHE A O 1
ATOM 1508 N N . LYS A 1 184 ? -4.344 0.117 20.767 1.00 82.75 184 LYS A N 1
ATOM 1509 C CA . LYS A 1 184 ? -4.238 0.934 19.546 1.00 82.75 184 LYS A CA 1
ATOM 1510 C C . LYS A 1 184 ? -3.204 0.382 18.575 1.00 82.75 184 LYS A C 1
ATOM 1512 O O . LYS A 1 184 ? -3.514 0.210 17.402 1.00 82.75 184 LYS A O 1
ATOM 1517 N N . LEU A 1 185 ? -2.025 0.011 19.074 1.00 80.62 185 LEU A N 1
ATOM 1518 C CA . LEU A 1 185 ? -0.979 -0.614 18.265 1.00 80.62 185 LEU A CA 1
ATOM 1519 C C . LEU A 1 185 ? -1.471 -1.910 17.599 1.00 80.62 185 LEU A C 1
ATOM 1521 O O . LEU A 1 185 ? -1.133 -2.181 16.451 1.00 80.62 185 LEU A O 1
ATOM 1525 N N . THR A 1 186 ? -2.295 -2.700 18.292 1.00 79.44 186 THR A N 1
ATOM 1526 C CA . THR A 1 186 ? -2.847 -3.948 17.743 1.00 79.44 186 THR A CA 1
ATOM 1527 C C . THR A 1 186 ? -3.803 -3.701 16.577 1.00 79.44 186 THR A C 1
ATOM 1529 O O . THR A 1 186 ? -3.700 -4.378 15.552 1.00 79.44 186 THR A O 1
ATOM 1532 N N . ILE A 1 187 ? -4.694 -2.714 16.705 1.00 79.94 187 ILE A N 1
ATOM 1533 C CA . ILE A 1 187 ? -5.588 -2.293 15.616 1.00 79.94 187 ILE A CA 1
ATOM 1534 C C . ILE A 1 187 ? -4.775 -1.709 14.455 1.00 79.94 187 ILE A C 1
ATOM 1536 O O . ILE A 1 187 ? -4.999 -2.084 13.304 1.00 79.94 187 ILE A O 1
ATOM 1540 N N . GLU A 1 188 ? -3.802 -0.843 14.762 1.00 78.94 188 GLU A N 1
ATOM 1541 C CA . GLU A 1 188 ? -2.907 -0.210 13.787 1.00 78.94 188 GLU A CA 1
ATOM 1542 C C . GLU A 1 188 ? -2.217 -1.275 12.922 1.00 78.94 188 GLU A C 1
ATOM 1544 O O . GLU A 1 188 ? -2.289 -1.210 11.699 1.00 78.94 188 GLU A O 1
ATOM 1549 N N . ILE A 1 189 ? -1.647 -2.320 13.531 1.00 76.12 189 ILE A N 1
ATOM 1550 C CA . ILE A 1 189 ? -0.977 -3.413 12.809 1.00 76.12 189 ILE A CA 1
ATOM 1551 C C . ILE A 1 189 ? -1.940 -4.176 11.895 1.00 76.12 189 ILE A C 1
ATOM 1553 O O . ILE A 1 189 ? -1.605 -4.416 10.735 1.00 76.12 189 ILE A O 1
ATOM 1557 N N . GLY A 1 190 ? -3.124 -4.555 12.388 1.00 74.56 190 GLY A N 1
ATOM 1558 C CA . GLY A 1 190 ? -4.103 -5.302 11.590 1.00 74.56 190 GLY A CA 1
ATOM 1559 C C . GLY A 1 190 ? -4.599 -4.509 10.378 1.00 74.56 190 GLY A C 1
ATOM 1560 O O . GLY A 1 190 ? -4.649 -5.032 9.262 1.00 74.56 190 GLY A O 1
ATOM 1561 N N . ASN A 1 191 ? -4.911 -3.227 10.581 1.00 74.12 191 ASN A N 1
ATOM 1562 C CA . ASN A 1 191 ? -5.304 -2.316 9.508 1.00 74.12 191 ASN A CA 1
ATOM 1563 C C . ASN A 1 191 ? -4.180 -2.121 8.488 1.00 74.12 191 ASN A C 1
ATOM 1565 O O . ASN A 1 191 ? -4.406 -2.213 7.278 1.00 74.12 191 ASN A O 1
ATOM 1569 N N . TYR A 1 192 ? -2.965 -1.890 8.979 1.00 75.62 192 TYR A N 1
ATOM 1570 C CA . TYR A 1 192 ? -1.821 -1.594 8.137 1.00 75.62 192 TYR A CA 1
ATOM 1571 C C . TYR A 1 192 ? -1.386 -2.796 7.298 1.00 75.62 192 TYR A C 1
ATOM 1573 O O . TYR A 1 192 ? -1.143 -2.657 6.101 1.00 75.62 192 TYR A O 1
ATOM 1581 N N . ALA A 1 193 ? -1.329 -3.990 7.895 1.00 73.00 193 ALA A N 1
ATOM 1582 C CA . ALA A 1 193 ? -0.964 -5.211 7.185 1.00 73.00 193 ALA A CA 1
ATOM 1583 C C . ALA A 1 193 ? -1.913 -5.492 6.010 1.00 73.00 193 ALA A C 1
ATOM 1585 O O . ALA A 1 193 ? -1.474 -5.847 4.916 1.00 73.00 193 ALA A O 1
ATOM 1586 N N . HIS A 1 194 ? -3.214 -5.277 6.221 1.00 72.75 194 HIS A N 1
ATOM 1587 C CA . HIS A 1 194 ? -4.213 -5.448 5.174 1.00 72.75 194 HIS A CA 1
ATOM 1588 C C . HIS A 1 194 ? -4.063 -4.412 4.046 1.00 72.75 194 HIS A C 1
ATOM 1590 O O . HIS A 1 194 ? -4.099 -4.772 2.867 1.00 72.75 194 HIS A O 1
ATOM 1596 N N . ALA A 1 195 ? -3.850 -3.138 4.393 1.00 73.25 195 ALA A N 1
ATOM 1597 C CA . ALA A 1 195 ? -3.633 -2.071 3.414 1.00 73.25 195 ALA A CA 1
ATOM 1598 C C . ALA A 1 195 ? -2.372 -2.316 2.570 1.00 73.25 195 ALA A C 1
ATOM 1600 O O . ALA A 1 195 ? -2.419 -2.254 1.341 1.00 73.25 195 ALA A O 1
ATOM 1601 N N . LEU A 1 196 ? -1.269 -2.685 3.226 1.00 75.88 196 LEU A N 1
ATOM 1602 C CA . LEU A 1 196 ? 0.008 -2.985 2.589 1.00 75.88 196 LEU A CA 1
ATOM 1603 C C . LEU A 1 196 ? -0.123 -4.112 1.550 1.00 75.88 196 LEU A C 1
ATOM 1605 O O . LEU A 1 196 ? 0.416 -4.008 0.449 1.00 75.88 196 LEU A O 1
ATOM 1609 N N . GLN A 1 197 ? -0.880 -5.163 1.866 1.00 73.25 197 GLN A N 1
ATOM 1610 C CA . GLN A 1 197 ? -1.139 -6.263 0.938 1.00 73.25 197 GLN A CA 1
ATOM 1611 C C . GLN A 1 197 ? -1.925 -5.814 -0.299 1.00 73.25 197 GLN A C 1
ATOM 1613 O O . GLN A 1 197 ? -1.559 -6.165 -1.423 1.00 73.25 197 GLN A O 1
ATOM 1618 N N . SER A 1 198 ? -2.975 -5.012 -0.103 1.00 77.31 198 SER A N 1
ATOM 1619 C CA . SER A 1 198 ? -3.764 -4.449 -1.203 1.00 77.31 198 SER A CA 1
ATOM 1620 C C . SER A 1 198 ? -2.902 -3.584 -2.130 1.00 77.31 198 SER A C 1
ATOM 1622 O O . SER A 1 198 ? -2.965 -3.734 -3.352 1.00 77.31 198 SER A O 1
ATOM 1624 N N . ASP A 1 199 ? -2.067 -2.708 -1.565 1.00 78.06 199 ASP A N 1
ATOM 1625 C CA . ASP A 1 199 ? -1.176 -1.834 -2.336 1.00 78.06 199 ASP A CA 1
ATOM 1626 C C . ASP A 1 199 ? -0.185 -2.635 -3.191 1.00 78.06 199 ASP A C 1
ATOM 1628 O O . ASP A 1 199 ? 0.027 -2.318 -4.363 1.00 78.06 199 ASP A O 1
ATOM 1632 N N . ILE A 1 200 ? 0.386 -3.703 -2.630 1.00 78.81 200 ILE A N 1
ATOM 1633 C CA . ILE A 1 200 ? 1.370 -4.562 -3.300 1.00 78.81 200 ILE A CA 1
ATOM 1634 C C . ILE A 1 200 ? 0.761 -5.351 -4.446 1.00 78.81 200 ILE A C 1
ATOM 1636 O O . ILE A 1 200 ? 1.318 -5.352 -5.545 1.00 78.81 200 ILE A O 1
ATOM 1640 N N . VAL A 1 201 ? -0.381 -6.002 -4.210 1.00 80.25 201 VAL A N 1
ATOM 1641 C CA . VAL A 1 201 ? -1.075 -6.756 -5.260 1.00 80.25 201 VAL A CA 1
ATOM 1642 C C . VAL A 1 201 ? -1.463 -5.808 -6.388 1.00 80.25 201 VAL A C 1
ATOM 1644 O O . VAL A 1 201 ? -1.212 -6.101 -7.556 1.00 80.25 201 VAL A O 1
ATOM 1647 N N . LYS A 1 202 ? -1.997 -4.629 -6.054 1.00 83.12 202 LYS A N 1
ATOM 1648 C CA . LYS A 1 202 ? -2.391 -3.632 -7.048 1.00 83.12 202 LYS A CA 1
ATOM 1649 C C . LYS A 1 202 ? -1.205 -3.138 -7.880 1.00 83.12 202 LYS A C 1
ATOM 1651 O O . LYS A 1 202 ? -1.268 -3.197 -9.108 1.00 83.12 202 LYS A O 1
ATOM 1656 N N . ALA A 1 203 ? -0.123 -2.699 -7.234 1.00 81.44 203 ALA A N 1
ATOM 1657 C CA . ALA A 1 203 ? 1.077 -2.233 -7.929 1.00 81.44 203 ALA A CA 1
ATOM 1658 C C . ALA A 1 203 ? 1.679 -3.346 -8.798 1.00 81.44 203 ALA A C 1
ATOM 1660 O O . ALA A 1 203 ? 2.000 -3.130 -9.967 1.00 81.44 203 ALA A O 1
ATOM 1661 N N . GLY A 1 204 ? 1.759 -4.561 -8.256 1.00 85.25 204 GLY A N 1
ATOM 1662 C CA . GLY A 1 204 ? 2.222 -5.741 -8.966 1.00 85.25 204 GLY A CA 1
ATOM 1663 C C . GLY A 1 204 ? 1.399 -6.047 -10.222 1.00 85.25 204 GLY A C 1
ATOM 1664 O O . GLY A 1 204 ? 1.957 -6.183 -11.310 1.00 85.25 204 GLY A O 1
ATOM 1665 N N . ARG A 1 205 ? 0.065 -6.080 -10.112 1.00 86.06 205 ARG A N 1
ATOM 1666 C CA . ARG A 1 205 ? -0.853 -6.308 -11.245 1.00 86.06 205 ARG A CA 1
ATOM 1667 C C . ARG A 1 205 ? -0.743 -5.220 -12.315 1.00 86.06 205 ARG A C 1
ATOM 1669 O O . ARG A 1 205 ? -0.793 -5.518 -13.513 1.00 86.06 205 ARG A O 1
ATOM 1676 N N . ASN A 1 206 ? -0.536 -3.973 -11.911 1.00 86.00 206 ASN A N 1
ATOM 1677 C CA . ASN A 1 206 ? -0.330 -2.878 -12.854 1.00 86.00 206 ASN A CA 1
ATOM 1678 C C . ASN A 1 206 ? 1.025 -2.985 -13.571 1.00 86.00 206 ASN A C 1
ATOM 1680 O O . ASN A 1 206 ? 1.088 -2.763 -14.780 1.00 86.00 206 ASN A O 1
ATOM 1684 N N . ILE A 1 207 ? 2.087 -3.436 -12.896 1.00 86.88 207 ILE A N 1
ATOM 1685 C CA . ILE A 1 207 ? 3.363 -3.762 -13.558 1.00 86.88 207 ILE A CA 1
ATOM 1686 C C . ILE A 1 207 ? 3.189 -4.916 -14.558 1.00 86.88 207 ILE A C 1
ATOM 1688 O O . ILE A 1 207 ? 3.668 -4.820 -15.688 1.00 86.88 207 ILE A O 1
ATOM 1692 N N . LEU A 1 208 ? 2.481 -5.987 -14.183 1.00 87.62 208 LEU A N 1
ATOM 1693 C CA . LEU A 1 208 ? 2.247 -7.151 -15.051 1.00 87.62 208 LEU A CA 1
ATOM 1694 C C . LEU A 1 208 ? 1.460 -6.816 -16.323 1.00 87.62 208 LEU A C 1
ATOM 1696 O O . LEU A 1 208 ? 1.708 -7.395 -17.376 1.00 87.62 208 LEU A O 1
ATOM 1700 N N . SER A 1 209 ? 0.524 -5.871 -16.238 1.00 86.06 209 SER A N 1
ATOM 1701 C CA . SER A 1 209 ? -0.277 -5.416 -17.382 1.00 86.06 209 SER A CA 1
ATOM 1702 C C . SER A 1 209 ? 0.401 -4.323 -18.216 1.00 86.06 209 SER A C 1
ATOM 1704 O O . SER A 1 209 ? -0.149 -3.873 -19.222 1.00 86.06 209 SER A O 1
ATOM 1706 N N . THR A 1 210 ? 1.603 -3.891 -17.828 1.00 85.25 210 THR A N 1
ATOM 1707 C CA . THR A 1 210 ? 2.314 -2.807 -18.501 1.00 85.25 210 THR A CA 1
ATOM 1708 C C . THR A 1 210 ? 3.130 -3.313 -19.688 1.00 85.25 210 THR A C 1
ATOM 1710 O O . THR A 1 210 ? 4.052 -4.112 -19.537 1.00 85.25 210 THR A O 1
ATOM 1713 N N . ASN A 1 211 ? 2.885 -2.736 -20.866 1.00 88.94 211 ASN A N 1
ATOM 1714 C CA . ASN A 1 211 ? 3.848 -2.742 -21.964 1.00 88.94 211 ASN A CA 1
ATOM 1715 C C . ASN A 1 211 ? 4.730 -1.477 -21.874 1.00 88.94 211 ASN A C 1
ATOM 1717 O O . ASN A 1 211 ? 4.210 -0.369 -22.060 1.00 88.94 211 ASN A O 1
ATOM 1721 N N . PRO A 1 212 ? 6.055 -1.598 -21.641 1.00 87.31 212 PRO A N 1
ATOM 1722 C CA . PRO A 1 212 ? 6.951 -0.450 -21.504 1.00 87.31 212 PRO A CA 1
ATOM 1723 C C . PRO A 1 212 ? 6.916 0.521 -22.687 1.00 87.31 212 PRO A C 1
ATOM 1725 O O . PRO A 1 212 ? 7.038 1.722 -22.478 1.00 87.31 212 PRO A O 1
ATOM 1728 N N . LYS A 1 213 ? 6.719 0.035 -23.922 1.00 88.19 213 LYS A N 1
ATOM 1729 C CA . LYS A 1 213 ? 6.650 0.884 -25.129 1.00 88.19 213 LYS A CA 1
ATOM 1730 C C . LYS A 1 213 ? 5.418 1.774 -25.147 1.00 88.19 213 LYS A C 1
ATOM 1732 O O . LYS A 1 213 ? 5.480 2.911 -25.601 1.00 88.19 213 LYS A O 1
ATOM 1737 N N . GLU A 1 214 ? 4.301 1.238 -24.682 1.00 89.06 214 GLU A N 1
ATOM 1738 C CA . GLU A 1 214 ? 3.010 1.915 -24.730 1.00 89.06 214 GLU A CA 1
ATOM 1739 C C . GLU A 1 214 ? 2.882 2.899 -23.570 1.00 89.06 214 GLU A C 1
ATOM 1741 O O . GLU A 1 214 ? 2.501 4.054 -23.765 1.00 89.06 214 GLU A O 1
ATOM 1746 N N . ILE A 1 215 ? 3.271 2.473 -22.364 1.00 89.56 215 ILE A N 1
ATOM 1747 C CA . ILE A 1 215 ? 3.031 3.258 -21.154 1.00 89.56 215 ILE A CA 1
ATOM 1748 C C . ILE A 1 215 ? 3.844 4.552 -21.112 1.00 89.56 215 ILE A C 1
ATOM 1750 O O . ILE A 1 215 ? 3.340 5.567 -20.644 1.00 89.56 215 ILE A O 1
ATOM 1754 N N . ILE A 1 216 ? 5.073 4.573 -21.645 1.00 89.44 216 ILE A N 1
ATOM 1755 C CA . ILE A 1 216 ? 5.913 5.784 -21.614 1.00 89.44 216 ILE A CA 1
ATOM 1756 C C . ILE A 1 216 ? 5.360 6.927 -22.479 1.00 89.44 216 ILE A C 1
ATOM 1758 O O . ILE A 1 216 ? 5.867 8.049 -22.417 1.00 89.44 216 ILE A O 1
ATOM 1762 N N . HIS A 1 217 ? 4.352 6.652 -23.308 1.00 89.12 217 HIS A N 1
ATOM 1763 C CA . HIS A 1 217 ? 3.664 7.641 -24.138 1.00 89.12 217 HIS A CA 1
ATOM 1764 C C . HIS A 1 217 ? 2.292 8.031 -23.578 1.00 89.12 217 HIS A C 1
ATOM 1766 O O . HIS A 1 217 ? 1.725 9.031 -24.013 1.00 89.12 217 HIS A O 1
ATOM 1772 N N . ASP A 1 218 ? 1.798 7.298 -22.581 1.00 90.81 218 ASP A N 1
ATOM 1773 C CA . ASP A 1 218 ? 0.569 7.579 -21.847 1.00 90.81 218 ASP A CA 1
ATOM 1774 C C . ASP A 1 218 ? 0.929 8.194 -20.485 1.00 90.81 218 ASP A C 1
ATOM 1776 O O . ASP A 1 218 ? 1.078 7.505 -19.476 1.00 90.81 218 ASP A O 1
ATOM 1780 N N . THR A 1 219 ? 1.134 9.516 -20.462 1.00 86.38 219 THR A N 1
ATOM 1781 C CA . THR A 1 219 ? 1.585 10.247 -19.263 1.00 86.38 219 THR A CA 1
ATOM 1782 C C . THR A 1 219 ? 0.718 9.984 -18.022 1.00 86.38 219 THR A C 1
ATOM 1784 O O . THR A 1 219 ? 1.300 9.750 -16.960 1.00 86.38 219 THR A O 1
ATOM 1787 N N . PRO A 1 220 ? -0.632 9.987 -18.101 1.00 88.75 220 PRO A N 1
ATOM 1788 C CA . PRO A 1 220 ? -1.472 9.608 -16.966 1.00 88.75 220 PRO A CA 1
ATOM 1789 C C . PRO A 1 220 ? -1.182 8.200 -16.439 1.00 88.75 220 PRO A C 1
ATOM 1791 O O . PRO A 1 220 ? -0.976 8.046 -15.234 1.00 88.75 220 PRO A O 1
ATOM 1794 N N . LYS A 1 221 ? -1.113 7.184 -17.313 1.00 87.12 221 LYS A N 1
ATOM 1795 C CA . LYS A 1 221 ? -0.835 5.803 -16.880 1.00 87.12 221 LYS A CA 1
ATOM 1796 C C . LYS A 1 221 ? 0.577 5.636 -16.329 1.00 87.12 221 LYS A C 1
ATOM 1798 O O . LYS A 1 221 ? 0.745 4.990 -15.300 1.00 87.12 221 LYS A O 1
ATOM 1803 N N . TYR A 1 222 ? 1.572 6.255 -16.963 1.00 88.56 222 TYR A N 1
ATOM 1804 C CA . TYR A 1 222 ? 2.950 6.267 -16.473 1.00 88.56 222 TYR A CA 1
ATOM 1805 C C . TYR A 1 222 ? 3.031 6.848 -15.057 1.00 88.56 222 TYR A C 1
ATOM 1807 O O . TYR A 1 222 ? 3.560 6.205 -14.154 1.00 88.56 222 TYR A O 1
ATOM 1815 N N . ASN A 1 223 ? 2.461 8.037 -14.840 1.00 87.00 223 ASN A N 1
ATOM 1816 C CA . ASN A 1 223 ? 2.471 8.674 -13.523 1.00 87.00 223 ASN A CA 1
ATOM 1817 C C . ASN A 1 223 ? 1.690 7.848 -12.491 1.00 87.00 223 ASN A C 1
ATOM 1819 O O . ASN A 1 223 ? 2.117 7.754 -11.344 1.00 87.00 223 ASN A O 1
ATOM 1823 N N . GLY A 1 224 ? 0.573 7.233 -12.895 1.00 86.69 224 GLY A N 1
ATOM 1824 C CA . GLY A 1 224 ? -0.189 6.312 -12.053 1.00 86.69 224 GLY A CA 1
ATOM 1825 C C . GLY A 1 224 ? 0.663 5.145 -11.555 1.00 86.69 224 GLY A C 1
ATOM 1826 O O . GLY A 1 224 ? 0.750 4.934 -10.348 1.00 86.69 224 GLY A O 1
ATOM 1827 N N . LEU A 1 225 ? 1.361 4.461 -12.465 1.00 84.50 225 LEU A N 1
ATOM 1828 C CA . LEU A 1 225 ? 2.233 3.334 -12.130 1.00 84.50 225 LEU A CA 1
ATOM 1829 C C . LEU A 1 225 ? 3.378 3.742 -11.190 1.00 84.50 225 LEU A C 1
ATOM 1831 O O . LEU A 1 225 ? 3.621 3.081 -10.184 1.00 84.50 225 LEU A O 1
ATOM 1835 N N . ILE A 1 226 ? 4.070 4.848 -11.484 1.00 86.31 226 ILE A N 1
ATOM 1836 C CA . ILE A 1 226 ? 5.171 5.336 -10.637 1.00 86.31 226 ILE A CA 1
ATOM 1837 C C . ILE A 1 226 ? 4.668 5.714 -9.237 1.00 86.31 226 ILE A C 1
ATOM 1839 O O . ILE A 1 226 ? 5.318 5.400 -8.239 1.00 86.31 226 ILE A O 1
ATOM 1843 N N . ASN A 1 227 ? 3.492 6.338 -9.144 1.00 86.69 227 ASN A N 1
ATOM 1844 C CA . ASN A 1 227 ? 2.886 6.672 -7.858 1.00 86.69 227 ASN A CA 1
ATOM 1845 C C . ASN A 1 227 ? 2.544 5.423 -7.041 1.00 86.69 227 ASN A C 1
ATOM 1847 O O . ASN A 1 227 ? 2.729 5.428 -5.828 1.00 86.69 227 ASN A O 1
ATOM 1851 N N . GLU A 1 228 ? 2.068 4.354 -7.674 1.00 84.50 228 GLU A N 1
ATOM 1852 C CA . GLU A 1 228 ? 1.784 3.091 -6.987 1.00 84.50 228 GLU A CA 1
ATOM 1853 C C . GLU A 1 228 ? 3.055 2.394 -6.497 1.00 84.50 228 GLU A C 1
ATOM 1855 O O . GLU A 1 228 ? 3.102 1.959 -5.349 1.00 84.50 228 GLU A O 1
ATOM 1860 N N . ILE A 1 229 ? 4.116 2.370 -7.310 1.00 83.00 229 ILE A N 1
ATOM 1861 C CA . ILE A 1 229 ? 5.433 1.853 -6.898 1.00 83.00 229 ILE A CA 1
ATOM 1862 C C . ILE A 1 229 ? 5.969 2.640 -5.687 1.00 83.00 229 ILE A C 1
ATOM 1864 O O . ILE A 1 229 ? 6.470 2.062 -4.719 1.00 83.00 229 ILE A O 1
ATOM 1868 N N . SER A 1 230 ? 5.814 3.966 -5.708 1.00 81.25 230 SER A N 1
ATOM 1869 C CA . SER A 1 230 ? 6.190 4.836 -4.589 1.00 81.25 230 SER A CA 1
ATOM 1870 C C . SER A 1 230 ? 5.345 4.568 -3.337 1.00 81.25 230 SER A C 1
ATOM 1872 O O . SER A 1 230 ? 5.888 4.477 -2.235 1.00 81.25 230 SER A O 1
ATOM 1874 N N . ARG A 1 231 ? 4.029 4.357 -3.491 1.00 81.44 231 ARG A N 1
ATOM 1875 C CA . ARG A 1 231 ? 3.140 3.981 -2.380 1.00 81.44 231 ARG A CA 1
ATOM 1876 C C . ARG A 1 231 ? 3.586 2.688 -1.716 1.00 81.44 231 ARG A C 1
ATOM 1878 O O . ARG A 1 231 ? 3.741 2.699 -0.506 1.00 81.44 231 ARG A O 1
ATOM 1885 N N . VAL A 1 232 ? 3.891 1.634 -2.476 1.00 77.31 232 VAL A N 1
ATOM 1886 C CA . VAL A 1 232 ? 4.405 0.371 -1.909 1.00 77.31 232 VAL A CA 1
ATOM 1887 C C . VAL A 1 232 ? 5.680 0.597 -1.090 1.00 77.31 232 VAL A C 1
ATOM 1889 O O . VAL A 1 232 ? 5.811 0.057 0.007 1.00 77.31 232 VAL A O 1
ATOM 1892 N N . THR A 1 233 ? 6.593 1.441 -1.579 1.00 74.50 233 THR A N 1
ATOM 1893 C CA . THR A 1 233 ? 7.843 1.769 -0.870 1.00 74.50 233 THR A CA 1
ATOM 1894 C C . THR A 1 233 ? 7.568 2.501 0.448 1.00 74.50 233 THR A C 1
ATOM 1896 O O . THR A 1 233 ? 8.117 2.142 1.490 1.00 74.50 233 THR A O 1
ATOM 1899 N N . ASN A 1 234 ? 6.678 3.497 0.433 1.00 77.44 234 ASN A N 1
ATOM 1900 C CA . ASN A 1 234 ? 6.278 4.226 1.639 1.00 77.44 234 ASN A CA 1
ATOM 1901 C C . ASN A 1 234 ? 5.544 3.317 2.629 1.00 77.44 234 ASN A C 1
ATOM 1903 O O . ASN A 1 234 ? 5.832 3.353 3.827 1.00 77.44 234 ASN A O 1
ATOM 1907 N N . SER A 1 235 ? 4.653 2.463 2.121 1.00 74.75 235 SER A N 1
ATOM 1908 C CA . SER A 1 235 ? 3.919 1.499 2.925 1.00 74.75 235 SER A CA 1
ATOM 1909 C C . SER A 1 235 ? 4.878 0.486 3.574 1.00 74.75 235 SER A C 1
ATOM 1911 O O . SER A 1 235 ? 4.703 0.113 4.732 1.00 74.75 235 SER A O 1
ATOM 1913 N N . LEU A 1 236 ? 5.964 0.092 2.909 1.00 73.69 236 LEU A N 1
ATOM 1914 C CA . LEU A 1 236 ? 6.991 -0.745 3.532 1.00 73.69 236 LEU A CA 1
ATOM 1915 C C . LEU A 1 236 ? 7.772 -0.006 4.634 1.00 73.69 236 LEU A C 1
ATOM 1917 O O . LEU A 1 236 ? 8.018 -0.573 5.696 1.00 73.69 236 LEU A O 1
ATOM 1921 N N . ASN A 1 237 ? 8.134 1.261 4.426 1.00 75.00 237 ASN A N 1
ATOM 1922 C CA . ASN A 1 237 ? 8.851 2.034 5.446 1.00 75.00 237 ASN A CA 1
ATOM 1923 C C . ASN A 1 237 ? 8.018 2.203 6.723 1.00 75.00 237 ASN A C 1
ATOM 1925 O O . ASN A 1 237 ? 8.523 1.990 7.826 1.00 75.00 237 ASN A O 1
ATOM 1929 N N . ALA A 1 238 ? 6.729 2.525 6.596 1.00 74.62 238 ALA A N 1
ATOM 1930 C CA . ALA A 1 238 ? 5.873 2.621 7.773 1.00 74.62 238 ALA A CA 1
ATOM 1931 C C . ALA A 1 238 ? 5.574 1.238 8.395 1.00 74.62 238 ALA A C 1
ATOM 1933 O O . ALA A 1 238 ? 5.487 1.147 9.619 1.00 74.62 238 ALA A O 1
ATOM 1934 N N . TRP A 1 239 ? 5.586 0.141 7.619 1.00 75.50 239 TRP A N 1
ATOM 1935 C CA . TRP A 1 239 ? 5.586 -1.223 8.176 1.00 75.50 239 TRP A CA 1
ATOM 1936 C C . TRP A 1 239 ? 6.804 -1.479 9.074 1.00 75.50 239 TRP A C 1
ATOM 1938 O O . TRP A 1 239 ? 6.665 -2.006 10.177 1.00 75.50 239 TRP A O 1
ATOM 1948 N N . GLN A 1 240 ? 7.998 -1.055 8.646 1.00 76.19 240 GLN A N 1
ATOM 1949 C CA . GLN A 1 240 ? 9.225 -1.195 9.438 1.00 76.19 240 GLN A CA 1
ATOM 1950 C C . GLN A 1 240 ? 9.161 -0.402 10.750 1.00 76.19 240 GLN A C 1
ATOM 1952 O O . GLN A 1 240 ? 9.548 -0.911 11.803 1.00 76.19 240 GLN A O 1
ATOM 1957 N N . MET A 1 241 ? 8.596 0.809 10.719 1.00 78.25 241 MET A N 1
ATOM 1958 C CA . MET A 1 241 ? 8.394 1.618 11.927 1.00 78.25 241 MET A CA 1
ATOM 1959 C C . MET A 1 241 ? 7.454 0.941 12.938 1.00 78.25 241 MET A C 1
ATOM 1961 O O . MET A 1 241 ? 7.665 1.060 14.148 1.00 78.25 241 MET A O 1
ATOM 1965 N N . LEU A 1 242 ? 6.443 0.196 12.473 1.00 75.31 242 LEU A N 1
ATOM 1966 C CA . LEU A 1 242 ? 5.540 -0.559 13.350 1.00 75.31 242 LEU A CA 1
ATOM 1967 C C . LEU A 1 242 ? 6.261 -1.690 14.099 1.00 75.31 242 LEU A C 1
ATOM 1969 O O . LEU A 1 242 ? 5.964 -1.919 15.273 1.00 75.31 242 LEU A O 1
ATOM 1973 N N . SER A 1 243 ? 7.260 -2.338 13.491 1.00 74.62 243 SER A N 1
ATOM 1974 C CA . SER A 1 243 ? 8.091 -3.339 14.183 1.00 74.62 243 SER A CA 1
ATOM 1975 C C . SER A 1 243 ? 8.807 -2.763 15.399 1.00 74.62 243 SER A C 1
ATOM 1977 O O . SER A 1 243 ? 8.849 -3.392 16.457 1.00 74.62 243 SER A O 1
ATOM 1979 N N . GLU A 1 244 ? 9.345 -1.549 15.288 1.00 79.38 244 GLU A N 1
ATOM 1980 C CA . GLU A 1 244 ? 9.998 -0.901 16.426 1.00 79.38 244 GLU A CA 1
ATOM 1981 C C . GLU A 1 244 ? 9.008 -0.573 17.550 1.00 79.38 244 GLU A C 1
ATOM 1983 O O . GLU A 1 244 ? 9.356 -0.657 18.734 1.00 79.38 244 GLU A O 1
ATOM 1988 N N . LYS A 1 245 ? 7.766 -0.211 17.196 1.00 82.31 245 LYS A N 1
ATOM 1989 C CA . LYS A 1 245 ? 6.695 0.005 18.178 1.00 82.31 245 LYS A CA 1
ATOM 1990 C C . LYS A 1 245 ? 6.336 -1.301 18.892 1.00 82.31 245 LYS A C 1
ATOM 1992 O O . LYS A 1 245 ? 6.236 -1.299 20.119 1.00 82.31 245 LYS A O 1
ATOM 1997 N N . ILE A 1 246 ? 6.228 -2.423 18.169 1.00 79.62 246 ILE A N 1
ATOM 1998 C CA . ILE A 1 246 ? 6.010 -3.757 18.762 1.00 79.62 246 ILE A CA 1
ATOM 1999 C C . ILE A 1 246 ? 7.125 -4.075 19.763 1.00 79.62 246 ILE A C 1
ATOM 2001 O O . ILE A 1 246 ? 6.848 -4.497 20.888 1.00 79.62 246 ILE A O 1
ATOM 2005 N N . ASP A 1 247 ? 8.382 -3.820 19.406 1.00 79.62 247 ASP A N 1
ATOM 2006 C CA . ASP A 1 247 ? 9.538 -4.088 20.265 1.00 79.62 247 ASP A CA 1
ATOM 2007 C C . ASP A 1 247 ? 9.512 -3.313 21.581 1.00 79.62 247 ASP A C 1
ATOM 2009 O O . ASP A 1 247 ? 9.846 -3.875 22.631 1.00 79.62 247 ASP A O 1
ATOM 2013 N N . LYS A 1 248 ? 9.064 -2.059 21.544 1.00 82.06 248 LYS A N 1
ATOM 2014 C CA . LYS A 1 248 ? 8.977 -1.171 22.713 1.00 82.06 248 LYS A CA 1
ATOM 2015 C C . LYS A 1 248 ? 7.667 -1.329 23.498 1.00 82.06 248 LYS A C 1
ATOM 2017 O O . LYS A 1 248 ? 7.583 -0.842 24.621 1.00 82.06 248 LYS A O 1
ATOM 2022 N N . SER A 1 249 ? 6.675 -2.021 22.937 1.00 80.00 249 SER A N 1
ATOM 2023 C CA . SER A 1 249 ? 5.356 -2.205 23.554 1.00 80.00 249 SER A CA 1
ATOM 2024 C C . SER A 1 249 ? 5.385 -3.057 24.828 1.00 80.00 249 SER A C 1
ATOM 2026 O O . SER A 1 249 ? 6.278 -3.899 25.031 1.00 80.00 249 SER A O 1
ATOM 2028 N N . THR A 1 250 ? 4.347 -2.876 25.649 1.00 80.31 250 THR A N 1
ATOM 2029 C CA . THR A 1 250 ? 4.085 -3.651 26.870 1.00 80.31 250 THR A CA 1
ATOM 2030 C C . THR A 1 250 ? 3.084 -4.786 26.658 1.00 80.31 250 THR A C 1
ATOM 2032 O O . THR A 1 250 ? 2.684 -5.426 27.639 1.00 80.31 250 THR A O 1
ATOM 2035 N N . LEU A 1 251 ? 2.746 -5.074 25.392 1.00 75.25 251 LEU A N 1
ATOM 2036 C CA . LEU A 1 251 ? 1.919 -6.197 24.950 1.00 75.25 251 LEU A CA 1
ATOM 2037 C C . LEU A 1 251 ? 2.222 -7.483 25.730 1.00 75.25 251 LEU A C 1
ATOM 2039 O O . LEU A 1 251 ? 3.357 -7.751 26.149 1.00 75.25 251 LEU A O 1
ATOM 2043 N N . HIS A 1 252 ? 1.193 -8.312 25.909 1.00 74.12 252 HIS A N 1
ATOM 2044 C CA . HIS A 1 252 ? 1.384 -9.663 26.426 1.00 74.12 252 HIS A CA 1
ATOM 2045 C C . HIS A 1 252 ? 2.410 -10.415 25.573 1.00 74.12 252 HIS A C 1
ATOM 2047 O O . HIS A 1 252 ? 2.493 -10.217 24.359 1.00 74.12 252 HIS A O 1
ATOM 2053 N N . LYS A 1 253 ? 3.242 -11.230 26.231 1.00 76.19 253 LYS A N 1
ATOM 2054 C CA . LYS A 1 253 ? 4.434 -11.837 25.623 1.00 76.19 253 LYS A CA 1
ATOM 2055 C C . LYS A 1 253 ? 4.062 -12.642 24.380 1.00 76.19 253 LYS A C 1
ATOM 2057 O O . LYS A 1 253 ? 4.744 -12.546 23.368 1.00 76.19 253 LYS A O 1
ATOM 2062 N N . GLU A 1 254 ? 2.967 -13.382 24.467 1.00 72.25 254 GLU A N 1
ATOM 2063 C CA . GLU A 1 254 ? 2.412 -14.233 23.423 1.00 72.25 254 GLU A CA 1
ATOM 2064 C C . GLU A 1 254 ? 2.010 -13.406 22.193 1.00 72.25 254 GLU A C 1
ATOM 2066 O O . GLU A 1 254 ? 2.505 -13.658 21.095 1.00 72.25 254 GLU A O 1
ATOM 2071 N N . LEU A 1 255 ? 1.210 -12.351 22.392 1.00 71.50 255 LEU A N 1
ATOM 2072 C CA . LEU A 1 255 ? 0.775 -11.446 21.324 1.00 71.50 255 LEU A CA 1
ATOM 2073 C C . LEU A 1 255 ? 1.960 -10.705 20.687 1.00 71.50 255 LEU A C 1
ATOM 2075 O O . LEU A 1 255 ? 2.059 -10.614 19.465 1.00 71.50 255 LEU A O 1
ATOM 2079 N N . LYS A 1 256 ? 2.913 -10.240 21.502 1.00 78.31 256 LYS A N 1
ATOM 2080 C CA . LYS A 1 256 ? 4.141 -9.588 21.027 1.00 78.31 256 LYS A CA 1
ATOM 2081 C C . LYS A 1 256 ? 4.981 -10.524 20.157 1.00 78.31 256 LYS A C 1
ATOM 2083 O O . LYS A 1 256 ? 5.457 -10.113 19.102 1.00 78.31 256 LYS A O 1
ATOM 2088 N N . THR A 1 257 ? 5.168 -11.774 20.581 1.00 77.06 257 THR A N 1
ATOM 2089 C CA . THR A 1 257 ? 5.897 -12.783 19.800 1.00 77.06 257 THR A CA 1
ATOM 2090 C C . THR A 1 257 ? 5.192 -13.081 18.477 1.00 77.06 257 THR A C 1
ATOM 2092 O O . THR A 1 257 ? 5.861 -13.096 17.442 1.00 77.06 257 THR A O 1
ATOM 2095 N N . ALA A 1 258 ? 3.865 -13.242 18.485 1.00 72.44 258 ALA A N 1
ATOM 2096 C CA . ALA A 1 258 ? 3.080 -13.464 17.271 1.00 72.44 258 ALA A CA 1
ATOM 2097 C C . ALA A 1 258 ? 3.224 -12.297 16.279 1.00 72.44 258 ALA A C 1
ATOM 2099 O O . ALA A 1 258 ? 3.525 -12.508 15.104 1.00 72.44 258 ALA A O 1
ATOM 2100 N N . MET A 1 259 ? 3.110 -11.058 16.764 1.00 74.56 259 MET A N 1
ATOM 2101 C CA . MET A 1 259 ? 3.261 -9.858 15.938 1.00 74.56 259 MET A CA 1
ATOM 2102 C C . MET A 1 259 ? 4.652 -9.727 15.314 1.00 74.56 259 MET A C 1
ATOM 2104 O O . MET A 1 259 ? 4.752 -9.420 14.128 1.00 74.56 259 MET A O 1
ATOM 2108 N N . LYS A 1 260 ? 5.725 -10.001 16.069 1.00 77.38 260 LYS A N 1
ATOM 2109 C CA . LYS A 1 260 ? 7.090 -9.997 15.512 1.00 77.38 260 LYS A CA 1
ATOM 2110 C C . LYS A 1 260 ? 7.263 -11.044 14.416 1.00 77.38 260 LYS A C 1
ATOM 2112 O O . LYS A 1 260 ? 7.821 -10.748 13.365 1.00 77.38 260 LYS A O 1
ATOM 2117 N N . SER A 1 261 ? 6.766 -12.256 14.648 1.00 74.69 261 SER A N 1
ATOM 2118 C CA . SER A 1 261 ? 6.891 -13.340 13.674 1.00 74.69 261 SER A CA 1
ATOM 2119 C C . SER A 1 261 ? 6.114 -13.044 12.386 1.00 74.69 261 SER A C 1
ATOM 2121 O O . SER A 1 261 ? 6.642 -13.222 11.284 1.00 74.69 261 SER A O 1
ATOM 2123 N N . ALA A 1 262 ? 4.894 -12.505 12.512 1.00 71.19 262 ALA A N 1
ATOM 2124 C CA . ALA A 1 262 ? 4.109 -12.043 11.371 1.00 71.19 262 ALA A CA 1
ATOM 2125 C C . ALA A 1 262 ? 4.842 -10.938 10.606 1.00 71.19 262 ALA A C 1
ATOM 2127 O O . ALA A 1 262 ? 4.921 -10.991 9.378 1.00 71.19 262 ALA A O 1
ATOM 2128 N N . TYR A 1 263 ? 5.417 -9.970 11.323 1.00 74.25 263 TYR A N 1
ATOM 2129 C CA . TYR A 1 263 ? 6.215 -8.905 10.732 1.00 74.25 263 TYR A CA 1
ATOM 2130 C C . TYR A 1 263 ? 7.398 -9.451 9.925 1.00 74.25 263 TYR A C 1
ATOM 2132 O O . TYR A 1 263 ? 7.560 -9.065 8.769 1.00 74.25 263 TYR A O 1
ATOM 2140 N N . GLU A 1 264 ? 8.195 -10.367 10.479 1.00 75.12 264 GLU A N 1
ATOM 2141 C CA . GLU A 1 264 ? 9.377 -10.926 9.806 1.00 75.12 264 GLU A CA 1
ATOM 2142 C C . GLU A 1 264 ? 9.009 -11.667 8.510 1.00 75.12 264 GLU A C 1
ATOM 2144 O O . GLU A 1 264 ? 9.635 -11.458 7.465 1.00 75.12 264 GLU A O 1
ATOM 2149 N N . ARG A 1 265 ? 7.957 -12.496 8.544 1.00 71.19 265 ARG A N 1
ATOM 2150 C CA . ARG A 1 265 ? 7.482 -13.244 7.366 1.00 71.19 265 ARG A CA 1
ATOM 2151 C C . ARG A 1 265 ? 6.883 -12.334 6.299 1.00 71.19 265 ARG A C 1
ATOM 2153 O O . ARG A 1 265 ? 7.233 -12.452 5.123 1.00 71.19 265 ARG A O 1
ATOM 2160 N N . THR A 1 266 ? 6.015 -11.417 6.721 1.00 70.62 266 THR A N 1
ATOM 2161 C CA . THR A 1 266 ? 5.375 -10.422 5.852 1.00 70.62 266 THR A CA 1
ATOM 2162 C C . THR A 1 266 ? 6.438 -9.555 5.185 1.00 70.62 266 THR A C 1
ATOM 2164 O O . THR A 1 266 ? 6.460 -9.445 3.963 1.00 70.62 266 THR A O 1
ATOM 2167 N N . SER A 1 267 ? 7.411 -9.063 5.956 1.00 73.50 267 SER A N 1
ATOM 2168 C CA . SER A 1 267 ? 8.540 -8.287 5.434 1.00 73.50 267 SER A CA 1
ATOM 2169 C C . SER A 1 267 ? 9.335 -9.072 4.396 1.00 73.50 267 SER A C 1
ATOM 2171 O O . SER A 1 267 ? 9.637 -8.537 3.338 1.00 73.50 267 SER A O 1
ATOM 2173 N N . LYS A 1 268 ? 9.623 -10.360 4.622 1.00 73.81 268 LYS A N 1
ATOM 2174 C CA . LYS A 1 268 ? 10.363 -11.171 3.642 1.00 73.81 268 LYS A CA 1
ATOM 2175 C C . LYS A 1 268 ? 9.646 -11.268 2.288 1.00 73.81 268 LYS A C 1
ATOM 2177 O O . LYS A 1 268 ? 10.298 -11.136 1.254 1.00 73.81 268 LYS A O 1
ATOM 2182 N N . ARG A 1 269 ? 8.329 -11.502 2.289 1.00 70.44 269 ARG A N 1
ATOM 2183 C CA . ARG A 1 269 ? 7.517 -11.605 1.060 1.00 70.44 269 ARG A CA 1
ATOM 2184 C C . ARG A 1 269 ? 7.395 -10.257 0.352 1.00 70.44 269 ARG A C 1
ATOM 2186 O O . ARG A 1 269 ? 7.604 -10.156 -0.853 1.00 70.44 269 ARG A O 1
ATOM 2193 N N . ILE A 1 270 ? 7.110 -9.218 1.125 1.00 73.81 270 ILE A N 1
ATOM 2194 C CA . ILE A 1 270 ? 6.830 -7.876 0.623 1.00 73.81 270 ILE A CA 1
ATOM 2195 C C . ILE A 1 270 ? 8.087 -7.164 0.133 1.00 73.81 270 ILE A C 1
ATOM 2197 O O . ILE A 1 270 ? 8.032 -6.498 -0.899 1.00 73.81 270 ILE A O 1
ATOM 2201 N N . ASN A 1 271 ? 9.219 -7.328 0.823 1.00 78.06 271 ASN A N 1
ATOM 2202 C CA . ASN A 1 271 ? 10.488 -6.720 0.420 1.00 78.06 271 ASN A CA 1
ATOM 2203 C C . ASN A 1 271 ? 10.842 -7.110 -1.010 1.00 78.06 271 ASN A C 1
ATOM 2205 O O . ASN A 1 271 ? 11.193 -6.246 -1.800 1.00 78.06 271 ASN A O 1
ATOM 2209 N N . LYS A 1 272 ? 10.657 -8.383 -1.374 1.00 80.06 272 LYS A N 1
ATOM 2210 C CA . LYS A 1 272 ? 10.988 -8.867 -2.714 1.00 80.06 272 LYS A CA 1
ATOM 2211 C C . LYS A 1 272 ? 10.115 -8.225 -3.799 1.00 80.06 272 LYS A C 1
ATOM 2213 O O . LYS A 1 272 ? 10.641 -7.782 -4.819 1.00 80.06 272 LYS A O 1
ATOM 2218 N N . VAL A 1 273 ? 8.805 -8.114 -3.560 1.00 80.94 273 VAL A N 1
ATOM 2219 C CA . VAL A 1 273 ? 7.886 -7.448 -4.498 1.00 80.94 273 VAL A CA 1
ATOM 2220 C C . VAL A 1 273 ? 8.192 -5.957 -4.598 1.00 80.94 273 VAL A C 1
ATOM 2222 O O . VAL A 1 273 ? 8.238 -5.416 -5.700 1.00 80.94 273 VAL A O 1
ATOM 2225 N N . SER A 1 274 ? 8.445 -5.304 -3.464 1.00 82.38 274 SER A N 1
ATOM 2226 C CA . SER A 1 274 ? 8.798 -3.885 -3.391 1.00 82.38 274 SER A CA 1
ATOM 2227 C C . SER A 1 274 ? 10.106 -3.583 -4.129 1.00 82.38 274 SER A C 1
ATOM 2229 O O . SER A 1 274 ? 10.152 -2.683 -4.965 1.00 82.38 274 SER A O 1
ATOM 2231 N N . GLU A 1 275 ? 11.151 -4.382 -3.904 1.00 85.62 275 GLU A N 1
ATOM 2232 C CA . GLU A 1 275 ? 12.442 -4.278 -4.592 1.00 85.62 275 GLU A CA 1
ATOM 2233 C C . GLU A 1 275 ? 12.286 -4.451 -6.105 1.00 85.62 275 GLU A C 1
ATOM 2235 O O . GLU A 1 275 ? 12.799 -3.640 -6.880 1.00 85.62 275 GLU A O 1
ATOM 2240 N N . ASN A 1 276 ? 11.528 -5.463 -6.534 1.00 88.06 276 ASN A N 1
ATOM 2241 C CA . ASN A 1 276 ? 11.254 -5.707 -7.946 1.00 88.06 276 ASN A CA 1
ATOM 2242 C C . ASN A 1 276 ? 10.416 -4.583 -8.573 1.00 88.06 276 ASN A C 1
ATOM 2244 O O . ASN A 1 276 ? 10.710 -4.154 -9.690 1.00 88.06 276 ASN A O 1
ATOM 2248 N N . ALA A 1 277 ? 9.424 -4.052 -7.858 1.00 86.38 277 ALA A N 1
ATOM 2249 C CA . ALA A 1 277 ? 8.620 -2.921 -8.307 1.00 86.38 277 ALA A CA 1
ATOM 2250 C C . ALA A 1 277 ? 9.456 -1.638 -8.443 1.00 86.38 277 ALA A C 1
ATOM 2252 O O . ALA A 1 277 ? 9.387 -0.959 -9.470 1.00 86.38 277 ALA A O 1
ATOM 2253 N N . ALA A 1 278 ? 10.302 -1.335 -7.455 1.00 86.81 278 ALA A N 1
ATOM 2254 C CA . ALA A 1 278 ? 11.219 -0.199 -7.492 1.00 86.81 278 ALA A CA 1
ATOM 2255 C C . ALA A 1 278 ? 12.240 -0.337 -8.631 1.00 86.81 278 ALA A C 1
ATOM 2257 O O . ALA A 1 278 ? 12.478 0.611 -9.384 1.00 86.81 278 ALA A O 1
ATOM 2258 N N . LEU A 1 279 ? 12.808 -1.534 -8.811 1.00 91.19 279 LEU A N 1
ATOM 2259 C CA . LEU A 1 279 ? 13.715 -1.825 -9.917 1.00 91.19 279 LEU A CA 1
ATOM 2260 C C . LEU A 1 279 ? 13.017 -1.652 -11.271 1.00 91.19 279 LEU A C 1
ATOM 2262 O O . LEU A 1 279 ? 13.589 -1.035 -12.169 1.00 91.19 279 LEU A O 1
ATOM 2266 N N . TYR A 1 280 ? 11.781 -2.137 -11.413 1.00 92.25 280 TYR A N 1
ATOM 2267 C CA . TYR A 1 280 ? 10.982 -1.944 -12.622 1.00 92.25 280 TYR A CA 1
ATOM 2268 C C . TYR A 1 280 ? 10.755 -0.456 -12.916 1.00 92.25 280 TYR A C 1
ATOM 2270 O O . TYR A 1 280 ? 10.986 -0.019 -14.043 1.00 92.25 280 TYR A O 1
ATOM 2278 N N . GLY A 1 281 ? 10.371 0.333 -11.906 1.00 89.56 281 GLY A N 1
ATOM 2279 C CA . GLY A 1 281 ? 10.196 1.783 -12.030 1.00 89.56 281 GLY A CA 1
ATOM 2280 C C . GLY A 1 281 ? 11.459 2.488 -12.536 1.00 89.56 281 GLY A C 1
ATOM 2281 O O . GLY A 1 281 ? 11.390 3.247 -13.502 1.00 89.56 281 GLY A O 1
ATOM 2282 N N . ASN A 1 282 ? 12.622 2.158 -11.964 1.00 92.62 282 ASN A N 1
ATOM 2283 C CA . ASN A 1 282 ? 13.915 2.708 -12.390 1.00 92.62 282 ASN A CA 1
ATOM 2284 C C . ASN A 1 282 ? 14.256 2.344 -13.845 1.00 92.62 282 ASN A C 1
ATOM 2286 O O . ASN A 1 282 ? 14.703 3.194 -14.618 1.00 92.62 282 ASN A O 1
ATOM 2290 N N . LEU A 1 283 ? 14.032 1.085 -14.239 1.00 94.62 283 LEU A N 1
ATOM 2291 C CA . LEU A 1 283 ? 14.263 0.635 -15.615 1.00 94.62 283 LEU A CA 1
ATOM 2292 C C . LEU A 1 283 ? 13.312 1.322 -16.601 1.00 94.62 283 LEU A C 1
ATOM 2294 O O . LEU A 1 283 ? 13.729 1.667 -17.707 1.00 94.62 283 LEU A O 1
ATOM 2298 N N . LEU A 1 284 ? 12.056 1.546 -16.207 1.00 92.88 284 LEU A N 1
ATOM 2299 C CA . LEU A 1 284 ? 11.058 2.225 -17.027 1.00 92.88 284 LEU A CA 1
ATOM 2300 C C . LEU A 1 284 ? 11.390 3.712 -17.213 1.00 92.88 284 LEU A C 1
ATOM 2302 O O . LEU A 1 284 ? 11.237 4.248 -18.314 1.00 92.88 284 LEU A O 1
ATOM 2306 N N . GLU A 1 285 ? 11.889 4.375 -16.170 1.00 94.00 285 GLU A N 1
ATOM 2307 C CA . GLU A 1 285 ? 12.359 5.758 -16.251 1.00 94.00 285 GLU A CA 1
ATOM 2308 C C . GLU A 1 285 ? 13.596 5.880 -17.157 1.00 94.00 285 GLU A C 1
ATOM 2310 O O . GLU A 1 285 ? 13.649 6.751 -18.035 1.00 94.00 285 GLU A O 1
ATOM 2315 N N . GLU A 1 286 ? 14.563 4.963 -17.029 1.00 95.50 286 GLU A N 1
ATOM 2316 C CA . GLU A 1 286 ? 15.711 4.895 -17.939 1.00 95.50 286 GLU A CA 1
ATOM 2317 C C . GLU A 1 286 ? 15.256 4.645 -19.386 1.00 95.50 286 GLU A C 1
ATOM 2319 O O . GLU A 1 286 ? 15.712 5.325 -20.312 1.00 95.50 286 GLU A O 1
ATOM 2324 N N . TYR A 1 287 ? 14.309 3.725 -19.587 1.00 95.38 287 TYR A N 1
ATOM 2325 C CA . TYR A 1 287 ? 13.735 3.412 -20.893 1.00 95.38 287 TYR A CA 1
ATOM 2326 C C . TYR A 1 287 ? 13.088 4.642 -21.540 1.00 95.38 287 TYR A C 1
ATOM 2328 O O . TYR A 1 287 ? 13.360 4.947 -22.707 1.00 95.38 287 TYR A O 1
ATOM 2336 N N . LYS A 1 288 ? 12.291 5.395 -20.771 1.00 94.19 288 LYS A N 1
ATOM 2337 C CA . LYS A 1 288 ? 11.672 6.654 -21.207 1.00 94.19 288 LYS A CA 1
ATOM 2338 C C . LYS A 1 288 ? 12.725 7.689 -21.603 1.00 94.19 288 LYS A C 1
ATOM 2340 O O . LYS A 1 288 ? 12.635 8.278 -22.681 1.00 94.19 288 LYS A O 1
ATOM 2345 N N . ARG A 1 289 ? 13.771 7.865 -20.789 1.00 95.75 289 ARG A N 1
ATOM 2346 C CA . ARG A 1 289 ? 14.876 8.794 -21.080 1.00 95.75 289 ARG A CA 1
ATOM 2347 C C . ARG A 1 289 ? 15.622 8.421 -22.365 1.00 95.75 289 ARG A C 1
ATOM 2349 O O . ARG A 1 289 ? 16.002 9.305 -23.141 1.00 95.75 289 ARG A O 1
ATOM 2356 N N . LEU A 1 290 ? 15.849 7.128 -22.601 1.00 95.62 290 LEU A N 1
ATOM 2357 C CA . LEU A 1 290 ? 16.456 6.641 -23.841 1.00 95.62 290 LEU A CA 1
ATOM 2358 C C . LEU A 1 290 ? 15.540 6.859 -25.050 1.00 95.62 290 LEU A C 1
ATOM 2360 O O . LEU A 1 290 ? 16.040 7.251 -26.104 1.00 95.62 290 LEU A O 1
ATOM 2364 N N . ASP A 1 291 ? 14.226 6.674 -24.906 1.00 95.25 291 ASP A N 1
ATOM 2365 C CA . ASP A 1 291 ? 13.262 6.961 -25.973 1.00 95.25 291 ASP A CA 1
ATOM 2366 C C . ASP A 1 291 ? 13.246 8.446 -26.359 1.00 95.25 291 ASP A C 1
ATOM 2368 O O . ASP A 1 291 ? 13.356 8.794 -27.536 1.00 95.25 291 ASP A O 1
ATOM 2372 N N . GLU A 1 292 ? 13.219 9.341 -25.372 1.00 94.69 292 GLU A N 1
ATOM 2373 C CA . GLU A 1 292 ? 13.300 10.784 -25.609 1.00 94.69 292 GLU A CA 1
ATOM 2374 C C . GLU A 1 292 ? 14.604 11.178 -26.313 1.00 94.69 292 GLU A C 1
ATOM 2376 O O . GLU A 1 292 ? 14.606 12.016 -27.224 1.00 94.69 292 GLU A O 1
ATOM 2381 N N . ARG A 1 293 ? 15.729 10.563 -25.925 1.00 95.69 293 ARG A N 1
ATOM 2382 C CA . ARG A 1 293 ? 17.018 10.774 -26.594 1.00 95.69 293 ARG A CA 1
ATOM 2383 C C . ARG A 1 293 ? 16.992 10.257 -28.032 1.00 95.69 293 ARG A C 1
ATOM 2385 O O . ARG A 1 293 ? 17.496 10.948 -28.917 1.00 95.69 293 ARG A O 1
ATOM 2392 N N . LEU A 1 294 ? 16.391 9.093 -28.273 1.00 94.75 294 LEU A N 1
ATOM 2393 C CA . LEU A 1 294 ? 16.249 8.511 -29.607 1.00 94.75 294 LEU A CA 1
ATOM 2394 C C . LEU A 1 294 ? 15.408 9.413 -30.520 1.00 94.75 294 LEU A C 1
ATOM 2396 O O . LEU A 1 294 ? 15.824 9.690 -31.643 1.00 94.75 294 LEU A O 1
ATOM 2400 N N . ARG A 1 295 ? 14.287 9.959 -30.025 1.00 93.75 295 ARG A N 1
ATOM 2401 C CA . ARG A 1 295 ? 13.457 10.931 -30.765 1.00 93.75 295 ARG A CA 1
ATOM 2402 C C . ARG A 1 295 ? 14.246 12.178 -31.166 1.00 93.75 295 ARG A C 1
ATOM 2404 O O . ARG A 1 295 ? 14.161 12.617 -32.312 1.00 93.75 295 ARG A O 1
ATOM 2411 N N . LYS A 1 296 ? 15.047 12.729 -30.245 1.00 95.81 296 LYS A N 1
ATOM 2412 C CA . LYS A 1 296 ? 15.913 13.888 -30.526 1.00 95.81 296 LYS A CA 1
ATOM 2413 C C . LYS A 1 296 ? 16.965 13.556 -31.584 1.00 95.81 296 LYS A C 1
ATOM 2415 O O . LYS A 1 296 ? 17.118 14.314 -32.537 1.00 95.81 296 LYS A O 1
ATOM 2420 N N . LEU A 1 297 ? 17.657 12.422 -31.451 1.00 94.44 297 LEU A N 1
ATOM 2421 C CA . LEU A 1 297 ? 18.658 11.994 -32.432 1.00 94.44 297 LEU A CA 1
ATOM 2422 C C . LEU A 1 297 ? 18.043 11.732 -33.805 1.00 94.44 297 LEU A C 1
ATOM 2424 O O . LEU A 1 297 ? 18.626 12.153 -34.797 1.00 94.44 297 LEU A O 1
ATOM 2428 N N . LYS A 1 298 ? 16.850 11.131 -33.869 1.00 93.75 298 LYS A N 1
ATOM 2429 C CA . LYS A 1 298 ? 16.126 10.908 -35.124 1.00 93.75 298 LYS A CA 1
ATOM 2430 C C . LYS A 1 298 ? 15.830 12.223 -35.851 1.00 93.75 298 LYS A C 1
ATOM 2432 O O . LYS A 1 298 ? 16.108 12.335 -37.038 1.00 93.75 298 LYS A O 1
ATOM 2437 N N . SER A 1 299 ? 15.373 13.246 -35.129 1.00 95.44 299 SER A N 1
ATOM 2438 C CA . SER A 1 299 ? 15.158 14.580 -35.706 1.00 95.44 299 SER A CA 1
ATOM 2439 C C . SER A 1 299 ? 16.458 15.213 -36.232 1.00 95.44 299 SER A C 1
ATOM 2441 O O . SER A 1 299 ? 16.473 15.808 -37.310 1.00 95.44 299 SER A O 1
ATOM 2443 N N . ILE A 1 300 ? 17.572 15.064 -35.506 1.00 93.94 300 ILE A N 1
ATOM 2444 C CA . ILE A 1 300 ? 18.881 15.590 -35.933 1.00 93.94 300 ILE A CA 1
ATOM 2445 C C . ILE A 1 300 ? 19.413 14.812 -37.150 1.00 93.94 300 ILE A C 1
ATOM 2447 O O . ILE A 1 300 ? 19.955 15.420 -38.074 1.00 93.94 300 ILE A O 1
ATOM 2451 N N . TYR A 1 301 ? 19.230 13.491 -37.174 1.00 93.75 301 TYR A N 1
ATOM 2452 C CA . TYR A 1 301 ? 19.557 12.631 -38.310 1.00 93.75 301 TYR A CA 1
ATOM 2453 C C . TYR A 1 301 ? 18.798 13.065 -39.567 1.00 93.75 301 TYR A C 1
ATOM 2455 O O . TYR A 1 301 ? 19.424 13.346 -40.587 1.00 93.75 301 TYR A O 1
ATOM 2463 N N . GLU A 1 302 ? 17.472 13.201 -39.473 1.00 92.62 302 GLU A N 1
ATOM 2464 C CA . GLU A 1 302 ? 16.615 13.651 -40.577 1.00 92.62 302 GLU A CA 1
ATOM 2465 C C . GLU A 1 302 ? 17.042 15.036 -41.078 1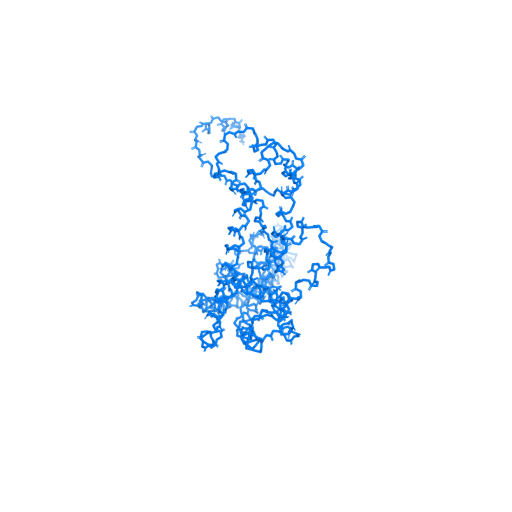.00 92.62 302 GLU A C 1
ATOM 2467 O O . GLU A 1 302 ? 17.135 15.254 -42.284 1.00 92.62 302 GLU A O 1
ATOM 2472 N N . LYS A 1 303 ? 17.403 15.953 -40.170 1.00 93.94 303 LYS A N 1
ATOM 2473 C CA . LYS A 1 303 ? 17.935 17.271 -40.538 1.00 93.94 303 LYS A CA 1
ATOM 2474 C C . LYS A 1 303 ? 19.235 17.166 -41.338 1.00 93.94 303 LYS A C 1
ATOM 2476 O O . LYS A 1 303 ? 19.337 17.791 -42.388 1.00 93.94 303 LYS A O 1
ATOM 2481 N N . HIS A 1 304 ? 20.219 16.392 -40.874 1.00 91.12 304 HIS A N 1
ATOM 2482 C CA . HIS A 1 304 ? 21.483 16.226 -41.600 1.00 91.12 304 HIS A CA 1
ATOM 2483 C C . HIS A 1 304 ? 21.305 15.520 -42.944 1.00 91.12 304 HIS A C 1
ATOM 2485 O O . HIS A 1 304 ? 21.979 15.890 -43.904 1.00 91.12 304 HIS A O 1
ATOM 2491 N N . ASN A 1 305 ? 20.384 14.559 -43.024 1.00 89.75 305 ASN A N 1
ATOM 2492 C CA . ASN A 1 305 ? 20.070 13.866 -44.266 1.00 89.75 305 ASN A CA 1
ATOM 2493 C C . ASN A 1 305 ? 19.415 14.817 -45.283 1.00 89.75 305 ASN A C 1
ATOM 2495 O O . ASN A 1 305 ? 19.892 14.940 -46.407 1.00 89.75 305 ASN A O 1
ATOM 2499 N N . ASN A 1 306 ? 18.419 15.599 -44.853 1.00 91.12 306 ASN A N 1
ATOM 2500 C CA . ASN A 1 306 ? 17.781 16.613 -45.697 1.00 91.12 306 ASN A CA 1
ATOM 2501 C C . ASN A 1 306 ? 18.780 17.692 -46.154 1.00 91.12 306 ASN A C 1
ATOM 2503 O O . ASN A 1 306 ? 18.780 18.087 -47.317 1.00 91.12 306 ASN A O 1
ATOM 2507 N N . THR A 1 307 ? 19.678 18.139 -45.268 1.00 91.12 307 THR A N 1
ATOM 2508 C CA . THR A 1 307 ? 20.749 19.086 -45.621 1.00 91.12 307 THR A CA 1
ATOM 2509 C C . THR A 1 307 ? 21.737 18.492 -46.634 1.00 91.12 307 THR A C 1
ATOM 2511 O O . THR A 1 307 ? 22.192 19.200 -47.533 1.00 91.12 307 THR A O 1
ATOM 2514 N N . ALA A 1 308 ? 22.067 17.200 -46.532 1.00 90.38 308 ALA A N 1
ATOM 2515 C CA . ALA A 1 308 ? 22.900 16.529 -47.529 1.00 90.38 308 ALA A CA 1
ATOM 2516 C C . ALA A 1 308 ? 22.219 16.500 -48.907 1.00 90.38 308 ALA A C 1
ATOM 2518 O O . ALA A 1 308 ? 22.862 16.812 -49.913 1.00 90.38 308 ALA A O 1
ATOM 2519 N N . ASP A 1 309 ? 20.918 16.199 -48.948 1.00 88.44 309 ASP A N 1
ATOM 2520 C CA . ASP A 1 309 ? 20.119 16.207 -50.177 1.00 88.44 309 ASP A CA 1
ATOM 2521 C C . ASP A 1 309 ? 20.048 17.601 -50.813 1.00 88.44 309 ASP A C 1
ATOM 2523 O O . ASP A 1 309 ? 20.166 17.741 -52.033 1.00 88.44 309 ASP A O 1
ATOM 2527 N N . GLU A 1 310 ? 19.900 18.652 -50.004 1.00 93.06 310 GLU A N 1
ATOM 2528 C CA . GLU A 1 310 ? 19.930 20.043 -50.467 1.00 93.06 310 GLU A CA 1
ATOM 2529 C C . GLU A 1 310 ? 21.290 20.426 -51.065 1.00 93.06 310 GLU A C 1
ATOM 2531 O O . GLU A 1 310 ? 21.341 20.999 -52.156 1.00 93.06 310 GLU A O 1
ATOM 2536 N N . PHE A 1 311 ? 22.401 20.069 -50.410 1.00 91.31 311 PHE A N 1
ATOM 2537 C CA . PHE A 1 311 ? 23.738 20.332 -50.951 1.00 91.31 311 PHE A CA 1
ATOM 2538 C C . PHE A 1 311 ? 24.021 19.543 -52.231 1.00 91.31 311 PHE A C 1
ATOM 2540 O O . PHE A 1 311 ? 24.633 20.092 -53.150 1.00 91.31 311 PHE A O 1
ATOM 2547 N N . ASN A 1 312 ? 23.531 18.305 -52.335 1.00 86.69 312 ASN A N 1
ATOM 2548 C CA . ASN A 1 312 ? 23.619 17.514 -53.563 1.00 86.69 312 ASN A CA 1
ATOM 2549 C C . ASN A 1 312 ? 22.846 18.164 -54.718 1.00 86.69 312 ASN A C 1
ATOM 2551 O O . ASN A 1 312 ? 23.381 18.270 -55.822 1.00 86.69 312 ASN A O 1
ATOM 2555 N N . LYS A 1 313 ? 21.630 18.673 -54.465 1.00 90.94 313 LYS A N 1
ATOM 2556 C CA . LYS A 1 313 ? 20.840 19.427 -55.461 1.00 90.94 313 LYS A CA 1
ATOM 2557 C C . LYS A 1 313 ? 21.538 20.711 -55.922 1.00 90.94 313 LYS A C 1
ATOM 2559 O O . LYS A 1 313 ? 21.335 21.139 -57.051 1.00 90.94 313 LYS A O 1
ATOM 2564 N N . GLN A 1 314 ? 22.365 21.310 -55.066 1.00 90.75 314 GLN A N 1
ATOM 2565 C CA . GLN A 1 314 ? 23.179 22.492 -55.376 1.00 90.75 314 GLN A CA 1
ATOM 2566 C C . GLN A 1 314 ? 24.570 22.153 -55.951 1.00 90.75 314 GLN A C 1
ATOM 2568 O O . GLN A 1 314 ? 25.395 23.051 -56.091 1.00 90.75 314 GLN A O 1
ATOM 2573 N N . HIS A 1 315 ? 24.858 20.880 -56.256 1.00 88.50 315 HIS A N 1
ATOM 2574 C CA . HIS A 1 315 ? 26.165 20.387 -56.721 1.00 88.50 315 HIS A CA 1
ATOM 2575 C C . HIS A 1 315 ? 27.349 20.648 -55.760 1.00 88.50 315 HIS A C 1
ATOM 2577 O O . HIS A 1 315 ? 28.513 20.578 -56.156 1.00 88.50 315 HIS A O 1
ATOM 2583 N N . ASN A 1 316 ? 27.077 20.875 -54.471 1.00 88.50 316 ASN A N 1
ATOM 2584 C CA . ASN A 1 316 ? 28.083 21.077 -53.424 1.00 88.50 316 ASN A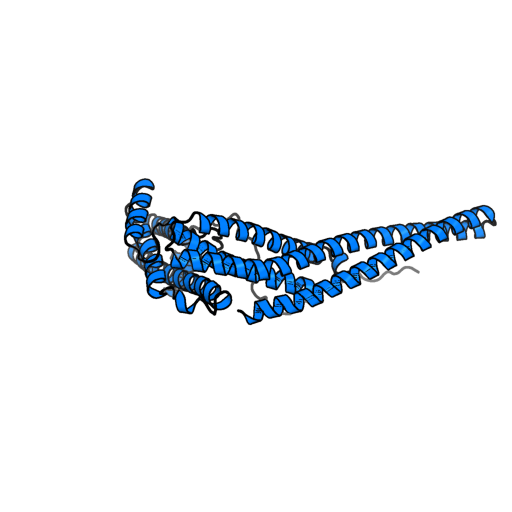 CA 1
ATOM 2585 C C . ASN A 1 316 ? 28.495 19.741 -52.775 1.00 88.50 316 ASN A C 1
ATOM 2587 O O . ASN A 1 316 ? 28.194 19.480 -51.607 1.00 88.50 316 ASN A O 1
ATOM 2591 N N . ILE A 1 317 ? 29.202 18.898 -53.535 1.00 87.75 317 ILE A N 1
ATOM 2592 C CA . ILE A 1 317 ? 29.530 17.502 -53.173 1.00 87.75 317 ILE A CA 1
ATOM 2593 C C . ILE A 1 317 ? 30.260 17.392 -51.823 1.00 87.75 317 ILE A C 1
ATOM 2595 O O . ILE A 1 317 ? 29.921 16.543 -51.002 1.00 87.75 317 ILE A O 1
ATOM 2599 N N . GLU A 1 318 ? 31.231 18.267 -51.552 1.00 89.50 318 GLU A N 1
ATOM 2600 C CA . GLU A 1 318 ? 32.008 18.224 -50.305 1.00 89.50 318 GLU A CA 1
ATOM 2601 C C . GLU A 1 318 ? 31.130 18.478 -49.065 1.00 89.50 318 GLU A C 1
ATOM 2603 O O . GLU A 1 318 ? 31.213 17.755 -48.069 1.00 89.50 318 GLU A O 1
ATOM 2608 N N . ARG A 1 319 ? 30.222 19.461 -49.138 1.00 87.62 319 ARG A N 1
ATOM 2609 C CA . ARG A 1 319 ? 29.297 19.792 -48.038 1.00 87.62 319 ARG A CA 1
ATOM 2610 C C . ARG A 1 319 ? 28.222 18.725 -47.839 1.00 87.62 319 ARG A C 1
ATOM 2612 O O . ARG A 1 319 ? 27.829 18.457 -46.698 1.00 87.62 319 ARG A O 1
ATOM 2619 N N . ALA A 1 320 ? 27.776 18.092 -48.924 1.00 86.44 320 ALA A N 1
ATOM 2620 C CA . ALA A 1 320 ? 26.896 16.930 -48.852 1.00 86.44 320 ALA A CA 1
ATOM 2621 C C . ALA A 1 320 ? 27.596 15.754 -48.149 1.00 86.44 320 ALA A C 1
ATOM 2623 O O . ALA A 1 320 ? 27.041 15.186 -47.208 1.00 86.44 320 ALA A O 1
ATOM 2624 N N . GLY A 1 321 ? 28.851 15.463 -48.513 1.00 87.19 321 GLY A N 1
ATOM 2625 C CA . GLY A 1 321 ? 29.672 14.430 -47.873 1.00 87.19 321 GLY A CA 1
ATOM 2626 C C . GLY A 1 321 ? 29.853 14.651 -46.368 1.00 87.19 321 GLY A C 1
ATOM 2627 O O . GLY A 1 321 ? 29.624 13.735 -45.580 1.00 87.19 321 GLY A O 1
ATOM 2628 N N . GLN A 1 322 ? 30.165 15.879 -45.941 1.00 91.50 322 GLN A N 1
ATOM 2629 C CA . GLN A 1 322 ? 30.274 16.219 -44.513 1.00 91.50 322 GLN A CA 1
ATOM 2630 C C . GLN A 1 322 ? 28.957 16.007 -43.747 1.00 91.50 322 GLN A C 1
ATOM 2632 O O . GLN A 1 322 ? 28.968 15.566 -42.596 1.00 91.50 322 GLN A O 1
ATOM 2637 N N . SER A 1 323 ? 27.817 16.310 -44.374 1.00 88.12 323 SER A N 1
ATOM 2638 C CA . SER A 1 323 ? 26.495 16.121 -43.761 1.00 88.12 323 SER A CA 1
ATOM 2639 C C . SER A 1 323 ? 26.126 14.637 -43.644 1.00 88.12 323 SER A C 1
ATOM 2641 O O . SER A 1 323 ? 25.606 14.224 -42.608 1.00 88.12 323 SER A O 1
ATOM 2643 N N . LEU A 1 324 ? 26.480 13.817 -44.641 1.00 88.81 324 LEU A N 1
ATOM 2644 C CA . LEU A 1 324 ? 26.296 12.361 -44.607 1.00 88.81 324 LEU A CA 1
ATOM 2645 C C . LEU A 1 324 ? 27.169 11.675 -43.550 1.00 88.81 324 LEU A C 1
ATOM 2647 O O . LEU A 1 324 ? 26.699 10.753 -42.886 1.00 88.81 324 LEU A O 1
ATOM 2651 N N . VAL A 1 325 ? 28.412 12.132 -43.346 1.00 92.56 325 VAL A N 1
ATOM 2652 C CA . VAL A 1 325 ? 29.274 11.616 -42.265 1.00 92.56 325 VAL A CA 1
ATOM 2653 C C . VAL A 1 325 ? 28.609 11.836 -40.905 1.00 92.56 325 VAL A C 1
ATOM 2655 O O . VAL A 1 325 ? 28.468 10.886 -40.138 1.00 92.56 325 VAL A O 1
ATOM 2658 N N . LYS A 1 326 ? 28.098 13.047 -40.645 1.00 90.75 326 LYS A N 1
ATOM 2659 C CA . LYS A 1 326 ? 27.366 13.356 -39.405 1.00 90.75 326 LYS A CA 1
ATOM 2660 C C . LYS A 1 326 ? 26.094 12.520 -39.256 1.00 90.75 326 LYS A C 1
ATOM 2662 O O . LYS A 1 326 ? 25.826 12.006 -38.173 1.00 90.75 326 LYS A O 1
ATOM 2667 N N . ALA A 1 327 ? 25.326 12.341 -40.333 1.00 88.44 327 ALA A N 1
ATOM 2668 C CA . ALA A 1 327 ? 24.148 11.474 -40.321 1.00 88.44 327 ALA A CA 1
ATOM 2669 C C . ALA A 1 327 ? 24.520 10.013 -39.990 1.00 88.44 327 ALA A C 1
ATOM 2671 O O . ALA A 1 327 ? 23.849 9.375 -39.181 1.00 88.44 327 ALA A O 1
ATOM 2672 N N . SER A 1 328 ? 25.622 9.499 -40.543 1.00 88.69 328 SER A N 1
ATOM 2673 C CA . SER A 1 328 ? 26.131 8.148 -40.264 1.00 88.69 328 SER A CA 1
ATOM 2674 C C . SER A 1 328 ? 26.579 7.971 -38.807 1.00 88.69 328 SER A C 1
ATOM 2676 O O . SER A 1 328 ? 26.266 6.959 -38.177 1.00 88.69 328 SER A O 1
ATOM 2678 N N . GLU A 1 329 ? 27.258 8.965 -38.228 1.00 92.62 329 GLU A N 1
ATOM 2679 C CA . GLU A 1 329 ? 27.628 8.965 -36.805 1.00 92.62 329 GLU A CA 1
ATOM 2680 C C . GLU A 1 329 ? 26.395 8.942 -35.893 1.00 92.62 329 GLU A C 1
ATOM 2682 O O . GLU A 1 329 ? 26.344 8.164 -34.939 1.00 92.62 329 GLU A O 1
ATOM 2687 N N . ILE A 1 330 ? 25.373 9.743 -36.211 1.00 91.38 330 ILE A N 1
ATOM 2688 C CA . ILE A 1 330 ? 24.116 9.765 -35.453 1.00 91.38 330 ILE A CA 1
ATOM 2689 C C . ILE A 1 330 ? 23.375 8.433 -35.589 1.00 91.38 330 ILE A C 1
ATOM 2691 O O . ILE A 1 330 ? 22.880 7.916 -34.590 1.00 91.38 330 ILE A O 1
ATOM 2695 N N . TYR A 1 331 ? 23.343 7.841 -36.785 1.00 89.94 331 TYR A N 1
ATOM 2696 C CA . TYR A 1 331 ? 22.721 6.535 -37.009 1.00 89.94 331 TYR A CA 1
ATOM 2697 C C . TYR A 1 331 ? 23.350 5.442 -36.130 1.00 89.94 331 TYR A C 1
ATOM 2699 O O . TYR A 1 331 ? 22.634 4.655 -35.511 1.00 89.94 331 TYR A O 1
ATOM 2707 N N . LYS A 1 332 ? 24.684 5.437 -35.987 1.00 93.31 332 LYS A N 1
ATOM 2708 C CA . LYS A 1 332 ? 25.381 4.526 -35.060 1.00 93.31 332 LYS A CA 1
ATOM 2709 C C . LYS A 1 332 ? 24.954 4.748 -33.605 1.00 93.31 332 LYS A C 1
ATOM 2711 O O . LYS A 1 332 ? 24.648 3.784 -32.911 1.00 93.31 332 LYS A O 1
ATOM 2716 N N . GLN A 1 333 ? 24.861 6.004 -33.159 1.00 94.00 333 GLN A N 1
ATOM 2717 C CA . GLN A 1 333 ? 24.390 6.326 -31.803 1.00 94.00 333 GLN A CA 1
ATOM 2718 C C . GLN A 1 333 ? 22.933 5.902 -31.567 1.00 94.00 333 GLN A C 1
ATOM 2720 O O . GLN A 1 333 ? 22.591 5.455 -30.471 1.00 94.00 333 GLN A O 1
ATOM 2725 N N . MET A 1 334 ? 22.069 6.034 -32.578 1.00 94.38 334 MET A N 1
ATOM 2726 C CA . MET A 1 334 ? 20.684 5.558 -32.516 1.00 94.38 334 MET A CA 1
ATOM 2727 C C . MET A 1 334 ? 20.639 4.037 -32.335 1.00 94.38 334 MET A C 1
ATOM 2729 O O . MET A 1 334 ? 19.959 3.569 -31.424 1.00 94.38 334 MET A O 1
ATOM 2733 N N . ALA A 1 335 ? 21.424 3.284 -33.113 1.00 92.50 335 ALA A N 1
ATOM 2734 C CA . ALA A 1 335 ? 21.505 1.826 -33.000 1.00 92.50 335 ALA A CA 1
ATOM 2735 C C . ALA A 1 335 ? 21.994 1.362 -31.612 1.00 92.50 335 ALA A C 1
ATOM 2737 O O . ALA A 1 335 ? 21.448 0.420 -31.037 1.00 92.50 335 ALA A O 1
ATOM 2738 N N . GLU A 1 336 ? 22.977 2.051 -31.022 1.00 94.25 336 GLU A N 1
ATOM 2739 C CA . GLU A 1 336 ? 23.434 1.769 -29.653 1.00 94.25 336 GLU A CA 1
ATOM 2740 C C . GLU A 1 336 ? 22.339 2.005 -28.601 1.00 94.25 336 GLU A C 1
ATOM 2742 O O . GLU A 1 336 ? 22.223 1.248 -27.634 1.00 94.25 336 GLU A O 1
ATOM 2747 N N . ILE A 1 337 ? 21.532 3.058 -28.765 1.00 94.69 337 ILE A N 1
ATOM 2748 C CA . ILE A 1 337 ? 20.407 3.348 -27.868 1.00 94.69 337 ILE A CA 1
ATOM 2749 C C . ILE A 1 337 ? 19.302 2.307 -28.035 1.00 94.69 337 ILE A C 1
ATOM 2751 O O . ILE A 1 337 ? 18.764 1.846 -27.030 1.00 94.69 337 ILE A O 1
ATOM 2755 N N . GLU A 1 338 ? 18.983 1.904 -29.264 1.00 93.50 338 GLU A N 1
ATOM 2756 C CA . GLU A 1 338 ? 18.002 0.847 -29.525 1.00 93.50 338 GLU A CA 1
ATOM 2757 C C . GLU A 1 338 ? 18.419 -0.480 -28.884 1.00 93.50 338 GLU A C 1
ATOM 2759 O O . GLU A 1 338 ? 17.611 -1.103 -28.194 1.00 93.50 338 GLU A O 1
ATOM 2764 N N . ALA A 1 339 ? 19.695 -0.861 -28.992 1.00 94.31 339 ALA A N 1
ATOM 2765 C CA . ALA A 1 339 ? 20.222 -2.049 -28.322 1.00 94.31 339 ALA A CA 1
ATOM 2766 C C . ALA A 1 339 ? 20.095 -1.962 -26.787 1.00 94.31 339 ALA A C 1
ATOM 2768 O O . ALA A 1 339 ? 19.712 -2.935 -26.132 1.00 94.31 339 ALA A O 1
ATOM 2769 N N . LYS A 1 340 ? 20.362 -0.788 -26.196 1.00 95.25 340 LYS A N 1
ATOM 2770 C CA . LYS A 1 340 ? 20.155 -0.556 -24.754 1.00 95.25 340 LYS A CA 1
ATOM 2771 C C . LYS A 1 340 ? 18.682 -0.666 -24.368 1.00 95.25 340 LYS A C 1
ATOM 2773 O O . LYS A 1 340 ? 18.375 -1.336 -23.386 1.00 95.25 340 LYS A O 1
ATOM 2778 N N . LYS A 1 341 ? 17.775 -0.075 -25.151 1.00 95.19 341 LYS A N 1
ATOM 2779 C CA . LYS A 1 341 ? 16.324 -0.178 -24.937 1.00 95.19 341 LYS A CA 1
ATOM 2780 C C . LYS A 1 341 ? 15.851 -1.635 -24.968 1.00 95.19 341 LYS A C 1
ATOM 2782 O O . LYS A 1 341 ? 15.128 -2.038 -24.063 1.00 95.19 341 LYS A O 1
ATOM 2787 N N . MET A 1 342 ? 16.315 -2.440 -25.927 1.00 93.44 342 MET A N 1
ATOM 2788 C CA . MET A 1 342 ? 16.002 -3.877 -25.985 1.00 93.44 342 MET A CA 1
ATOM 2789 C C . MET A 1 342 ? 16.497 -4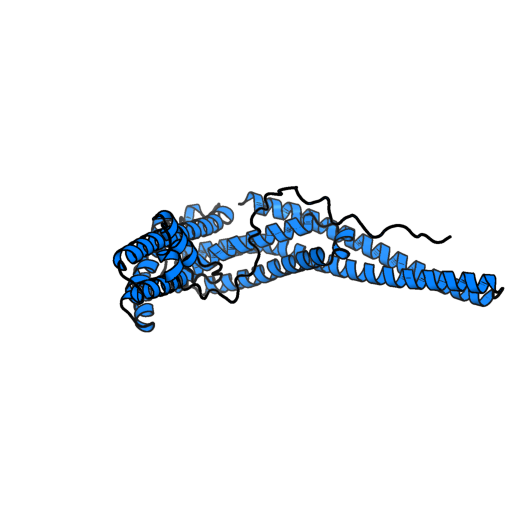.637 -24.745 1.00 93.44 342 MET A C 1
ATOM 2791 O O . MET A 1 342 ? 15.797 -5.501 -24.223 1.00 93.44 342 MET A O 1
ATOM 2795 N N . ASN A 1 343 ? 17.685 -4.301 -24.232 1.00 95.62 343 ASN A N 1
ATOM 2796 C CA . ASN A 1 343 ? 18.201 -4.895 -22.996 1.00 95.62 343 ASN A CA 1
ATOM 2797 C C . ASN A 1 343 ? 17.333 -4.521 -21.778 1.00 95.62 343 ASN A C 1
ATOM 2799 O O . ASN A 1 343 ? 17.004 -5.387 -20.968 1.00 95.62 343 ASN A O 1
ATOM 2803 N N . LEU A 1 344 ? 16.911 -3.256 -21.671 1.00 94.69 344 LEU A N 1
ATOM 2804 C CA . LEU A 1 344 ? 15.991 -2.814 -20.618 1.00 94.69 344 LEU A CA 1
ATOM 2805 C C . LEU A 1 344 ? 14.634 -3.529 -20.708 1.00 94.69 344 LEU A C 1
ATOM 2807 O O . LEU A 1 344 ? 14.130 -3.970 -19.681 1.00 94.69 344 LEU A O 1
ATOM 2811 N N . GLU A 1 345 ? 14.078 -3.708 -21.911 1.00 94.25 345 GLU A N 1
ATOM 2812 C CA . GLU A 1 345 ? 12.848 -4.489 -22.137 1.00 94.25 345 GLU A CA 1
ATOM 2813 C C . GLU A 1 345 ? 12.987 -5.928 -21.625 1.00 94.25 345 GLU A C 1
ATOM 2815 O O . GLU A 1 345 ? 12.115 -6.412 -20.907 1.00 94.25 345 GLU A O 1
ATOM 2820 N N . ALA A 1 346 ? 14.108 -6.593 -21.918 1.00 94.00 346 ALA A N 1
ATOM 2821 C CA . ALA A 1 346 ? 14.365 -7.947 -21.434 1.00 94.00 346 ALA A CA 1
ATOM 2822 C C . ALA A 1 346 ? 14.469 -8.015 -19.898 1.00 94.00 346 ALA A C 1
ATOM 2824 O O . ALA A 1 346 ? 13.930 -8.933 -19.278 1.00 94.00 346 ALA A O 1
ATOM 2825 N N . LYS A 1 347 ? 15.125 -7.032 -19.265 1.00 95.75 347 LYS A N 1
ATOM 2826 C CA . LYS A 1 347 ? 15.203 -6.937 -17.796 1.00 95.75 347 LYS A CA 1
ATOM 2827 C C . LYS A 1 347 ? 13.831 -6.696 -17.165 1.00 95.75 347 LYS A C 1
ATOM 2829 O O . LYS A 1 347 ? 13.497 -7.361 -16.191 1.00 95.75 347 LYS A O 1
ATOM 2834 N N . MET A 1 348 ? 13.039 -5.787 -17.734 1.00 95.25 348 MET A N 1
ATOM 2835 C CA . MET A 1 348 ? 11.672 -5.512 -17.285 1.00 95.25 348 MET A CA 1
ATOM 2836 C C . MET A 1 348 ? 10.778 -6.752 -17.417 1.00 95.25 348 MET A C 1
ATOM 2838 O O . MET A 1 348 ? 10.073 -7.086 -16.471 1.00 95.25 348 MET A O 1
ATOM 2842 N N . SER A 1 349 ? 10.879 -7.492 -18.526 1.00 94.12 349 SER A N 1
ATOM 2843 C CA . SER A 1 349 ? 10.141 -8.747 -18.727 1.00 94.12 349 SER A CA 1
ATOM 2844 C C . SER A 1 349 ? 10.530 -9.827 -17.713 1.00 94.12 349 SER A C 1
ATOM 2846 O O . SER A 1 349 ? 9.664 -10.519 -17.180 1.00 94.12 349 SER A O 1
ATOM 2848 N N . LYS A 1 350 ? 11.821 -9.940 -17.371 1.00 94.06 350 LYS A N 1
ATOM 2849 C CA . LYS A 1 350 ? 12.268 -10.843 -16.304 1.00 94.06 350 LYS A CA 1
ATOM 2850 C C . LYS A 1 350 ? 11.633 -10.480 -14.956 1.00 94.06 350 LYS A C 1
ATOM 2852 O O . LYS A 1 350 ? 11.141 -11.367 -14.268 1.00 94.06 350 LYS A O 1
ATOM 2857 N N . ILE A 1 351 ? 11.613 -9.193 -14.604 1.00 93.12 351 ILE A N 1
ATOM 2858 C CA . ILE A 1 351 ? 10.988 -8.717 -13.362 1.00 93.12 351 ILE A CA 1
ATOM 2859 C C . ILE A 1 351 ? 9.482 -8.992 -13.361 1.00 93.12 351 ILE A C 1
ATOM 2861 O O . ILE A 1 351 ? 8.955 -9.419 -12.341 1.00 93.12 351 ILE A O 1
ATOM 2865 N N . GLN A 1 352 ? 8.795 -8.797 -14.490 1.00 92.88 352 GLN A N 1
ATOM 2866 C CA . GLN A 1 352 ? 7.374 -9.134 -14.616 1.00 92.88 352 GLN A CA 1
ATOM 2867 C C . GLN A 1 352 ? 7.122 -10.620 -14.328 1.00 92.88 352 GLN A C 1
ATOM 2869 O O . GLN A 1 352 ? 6.230 -10.934 -13.548 1.00 92.88 352 GLN A O 1
ATOM 2874 N N . ASN A 1 353 ? 7.939 -11.530 -14.864 1.00 91.56 353 ASN A N 1
ATOM 2875 C CA . ASN A 1 353 ? 7.802 -12.960 -14.564 1.00 91.56 353 ASN A CA 1
ATOM 2876 C C . ASN A 1 353 ? 8.009 -13.258 -13.070 1.00 91.56 353 ASN A C 1
ATOM 2878 O O . ASN A 1 353 ? 7.202 -13.957 -12.464 1.00 91.56 353 ASN A O 1
ATOM 2882 N N . GLU A 1 354 ? 9.049 -12.682 -12.460 1.00 90.62 354 GLU A N 1
ATOM 2883 C CA . GLU A 1 354 ? 9.319 -12.858 -11.027 1.00 90.62 354 GLU A CA 1
ATOM 2884 C C . GLU A 1 354 ? 8.214 -12.268 -10.139 1.00 90.62 354 GLU A C 1
ATOM 2886 O O . GLU A 1 354 ? 7.925 -12.817 -9.077 1.00 90.62 354 GLU A O 1
ATOM 2891 N N . LEU A 1 355 ? 7.612 -11.147 -10.547 1.00 88.50 355 LEU A N 1
ATOM 2892 C CA . LEU A 1 355 ? 6.476 -10.537 -9.857 1.00 88.50 355 LEU A CA 1
ATOM 2893 C C . LEU A 1 355 ? 5.218 -11.392 -9.982 1.00 88.50 355 LEU A C 1
ATOM 2895 O O . LEU A 1 355 ? 4.478 -11.484 -9.010 1.00 88.50 355 LEU A O 1
ATOM 2899 N N . ASN A 1 356 ? 4.982 -12.028 -11.133 1.00 87.94 356 ASN A N 1
ATOM 2900 C CA . ASN A 1 356 ? 3.806 -12.874 -11.325 1.00 87.94 356 ASN A CA 1
ATOM 2901 C C . ASN A 1 356 ? 3.777 -14.023 -10.311 1.00 87.94 356 ASN A C 1
ATOM 2903 O O . ASN A 1 356 ? 2.787 -14.183 -9.605 1.00 87.94 356 ASN A O 1
ATOM 2907 N N . GLU A 1 357 ? 4.893 -14.740 -10.166 1.00 86.25 357 GLU A N 1
ATOM 2908 C CA . GLU A 1 357 ? 5.029 -15.823 -9.182 1.00 86.25 357 GLU A CA 1
ATOM 2909 C C . GLU A 1 357 ? 4.819 -15.325 -7.740 1.00 86.25 357 GLU A C 1
ATOM 2911 O O . GLU A 1 357 ? 4.151 -15.974 -6.939 1.00 86.25 357 GLU A O 1
ATOM 2916 N N . GLN A 1 358 ? 5.361 -14.150 -7.403 1.00 82.94 358 GLN A N 1
ATOM 2917 C CA . GLN A 1 358 ? 5.264 -13.584 -6.053 1.00 82.94 358 GLN A CA 1
ATOM 2918 C C . GLN A 1 358 ? 3.855 -13.083 -5.719 1.00 82.94 358 GLN A C 1
ATOM 2920 O O . GLN A 1 358 ? 3.398 -13.247 -4.591 1.00 82.94 358 GLN A O 1
ATOM 2925 N N . ILE A 1 359 ? 3.167 -12.465 -6.681 1.00 83.62 359 ILE A N 1
ATOM 2926 C CA . ILE A 1 359 ? 1.790 -11.991 -6.504 1.00 83.62 359 ILE A CA 1
ATOM 2927 C C . ILE A 1 359 ? 0.849 -13.184 -6.370 1.00 83.62 359 ILE A C 1
ATOM 2929 O O . ILE A 1 359 ? -0.003 -13.163 -5.490 1.00 83.62 359 ILE A O 1
ATOM 2933 N N . GLU A 1 360 ? 1.038 -14.236 -7.172 1.00 82.69 360 GLU A N 1
ATOM 2934 C CA . GLU A 1 360 ? 0.277 -15.481 -7.035 1.00 82.69 360 GLU A CA 1
ATOM 2935 C C . GLU A 1 360 ? 0.491 -16.123 -5.655 1.00 82.69 360 GLU A C 1
ATOM 2937 O O . GLU A 1 360 ? -0.484 -16.528 -5.025 1.00 82.69 360 GLU A O 1
ATOM 2942 N N . GLU A 1 361 ? 1.724 -16.154 -5.129 1.00 77.25 361 GLU A N 1
ATOM 2943 C CA .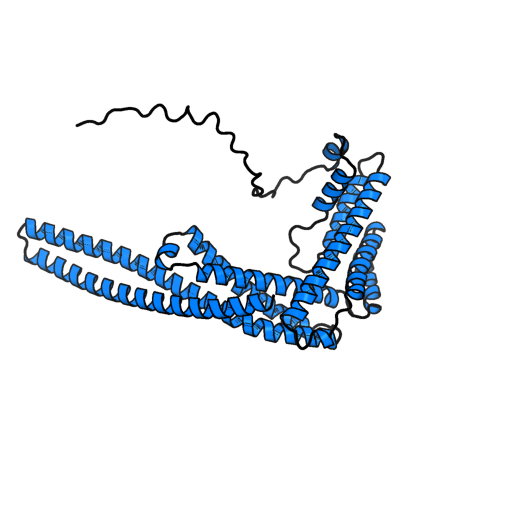 GLU A 1 361 ? 1.982 -16.636 -3.762 1.00 77.25 361 GLU A CA 1
ATOM 2944 C C . GLU A 1 361 ? 1.260 -15.771 -2.715 1.00 77.25 361 GLU A C 1
ATOM 2946 O O . GLU A 1 361 ? 0.671 -16.299 -1.772 1.00 77.25 361 GLU A O 1
ATOM 2951 N N . ILE A 1 362 ? 1.282 -14.444 -2.858 1.00 74.06 362 ILE A N 1
ATOM 2952 C CA . ILE A 1 362 ? 0.603 -13.538 -1.919 1.00 74.06 362 ILE A CA 1
ATOM 2953 C C . ILE A 1 362 ? -0.915 -13.730 -1.979 1.00 74.06 362 ILE A C 1
ATOM 2955 O O . ILE A 1 362 ? -1.547 -13.762 -0.928 1.00 74.06 362 ILE A O 1
ATOM 2959 N N . GLU A 1 363 ? -1.490 -13.873 -3.172 1.00 73.19 363 GLU A N 1
ATOM 2960 C CA . GLU A 1 363 ? -2.931 -14.046 -3.377 1.00 73.19 363 GLU A CA 1
ATOM 2961 C C . GLU A 1 363 ? -3.442 -15.421 -2.921 1.00 73.19 363 GLU A C 1
ATOM 2963 O O . GLU A 1 363 ? -4.553 -15.503 -2.413 1.00 73.19 363 GLU A O 1
ATOM 2968 N N . GLN A 1 364 ? -2.646 -16.490 -3.043 1.00 67.56 364 GLN A N 1
ATOM 2969 C CA . GLN A 1 364 ? -3.014 -17.833 -2.561 1.00 67.56 364 GLN A CA 1
ATOM 2970 C C . GLN A 1 364 ? -3.046 -17.954 -1.030 1.00 67.56 364 GLN A C 1
ATOM 2972 O O . GLN A 1 364 ? -3.603 -18.916 -0.506 1.00 67.56 364 GLN A O 1
ATOM 2977 N N . ASN A 1 365 ? -2.433 -17.005 -0.319 1.00 57.91 365 ASN A N 1
ATOM 2978 C CA . ASN A 1 365 ? -2.404 -16.948 1.145 1.00 57.91 365 ASN A CA 1
ATOM 2979 C C . ASN A 1 365 ? -3.409 -15.921 1.723 1.00 57.91 365 ASN A C 1
ATOM 2981 O O . ASN A 1 365 ? -3.331 -15.597 2.911 1.00 57.91 365 ASN A O 1
ATOM 2985 N N . ILE A 1 366 ? -4.319 -15.396 0.888 1.00 54.81 366 ILE A N 1
ATOM 2986 C CA . ILE A 1 366 ? -5.497 -14.583 1.262 1.00 54.81 366 ILE A CA 1
ATOM 2987 C C . ILE A 1 366 ? -6.717 -15.492 1.336 1.00 54.81 366 ILE A C 1
ATOM 2989 O O . ILE A 1 366 ? -7.519 -15.297 2.281 1.00 54.81 366 ILE A O 1
#